Protein AF-A0A3A0D8D3-F1 (afdb_monomer)

Nearest PDB structures (foldseek):
  2wau-assembly2_B  TM=2.407E-01  e=2.787E+00  Plasmodium falciparum 3D7
  7cpc-assembly1_B-5  TM=1.684E-01  e=5.509E+00  Penaeus japonicus
  7cpi-assembly1_B  TM=1.634E-01  e=6.606E+00  Penaeus japonicus

Foldseek 3Di:
DDDDDDPPDPPPPPPPQFAFDLVLLLVLLVVLLVVLCVLLVDPVPNDPVSLLSQLLSLVLNLLSLVSLCPPPDDDQLNVCSQVSLLLSLQLNVCSSPSVSNVVSSQVNCVSSVNDDPDPDDPPDDPDPVSPPRSLCSLDLVCQVSLVVSLVVLVVQLVVLVVDPVRDLVSLSSNLNSLNSQLSSLVSNLVNLVVQDVDPVSSVVSNVVSSVSNNVSSVSNVVSVD

Structure (mmCIF, N/CA/C/O backbone):
data_AF-A0A3A0D8D3-F1
#
_entry.id   AF-A0A3A0D8D3-F1
#
loop_
_atom_site.group_PDB
_atom_site.id
_atom_site.type_symbol
_atom_site.label_atom_id
_atom_site.label_alt_id
_atom_site.label_comp_id
_atom_site.label_asym_id
_atom_site.label_entity_id
_atom_site.label_seq_id
_atom_site.pdbx_PDB_ins_code
_atom_site.Cartn_x
_atom_site.Cartn_y
_atom_site.Cartn_z
_atom_site.occupancy
_atom_site.B_iso_or_equiv
_atom_site.auth_seq_id
_atom_site.auth_comp_id
_atom_site.auth_asym_id
_atom_site.auth_atom_id
_atom_site.p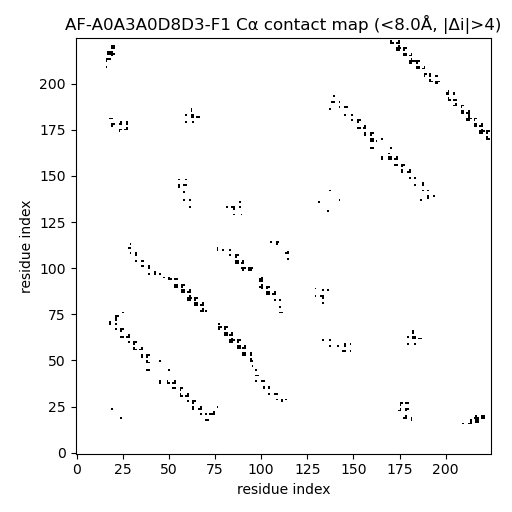dbx_PDB_model_num
ATOM 1 N N . MET A 1 1 ? 21.621 -10.498 -54.606 1.00 42.22 1 MET A N 1
ATOM 2 C CA . MET A 1 1 ? 21.647 -9.728 -53.343 1.00 42.22 1 MET A CA 1
ATOM 3 C C . MET A 1 1 ? 20.321 -9.923 -52.614 1.00 42.22 1 MET A C 1
ATOM 5 O O . MET A 1 1 ? 19.376 -9.191 -52.868 1.00 42.22 1 MET A O 1
ATOM 9 N N . ARG A 1 2 ? 20.211 -10.982 -51.797 1.00 41.59 2 ARG A N 1
ATOM 10 C CA . ARG A 1 2 ? 19.010 -11.296 -51.005 1.00 41.59 2 ARG A CA 1
ATOM 11 C C . ARG A 1 2 ? 19.134 -10.627 -49.638 1.00 41.59 2 ARG A C 1
ATOM 13 O O . ARG A 1 2 ? 20.034 -10.972 -48.881 1.00 41.59 2 ARG A O 1
ATOM 20 N N . ALA A 1 3 ? 18.231 -9.696 -49.352 1.00 49.59 3 ALA A N 1
ATOM 21 C CA . ALA A 1 3 ? 17.986 -9.186 -48.014 1.00 49.59 3 ALA A CA 1
ATOM 22 C C . ALA A 1 3 ? 17.286 -10.279 -47.193 1.00 49.59 3 ALA A C 1
ATOM 24 O O . ALA A 1 3 ? 16.136 -10.624 -47.454 1.00 49.59 3 ALA A O 1
ATOM 25 N N . LEU A 1 4 ? 17.998 -10.854 -46.234 1.00 50.78 4 LEU A N 1
ATOM 26 C CA . LEU A 1 4 ? 17.447 -11.717 -45.197 1.00 50.78 4 LEU A CA 1
ATOM 27 C C . LEU A 1 4 ? 18.355 -11.593 -43.977 1.00 50.78 4 LEU A C 1
ATOM 29 O O . LEU A 1 4 ? 19.566 -11.486 -44.144 1.00 50.78 4 LEU A O 1
ATOM 33 N N . VAL A 1 5 ? 17.754 -11.683 -42.785 1.00 50.22 5 VAL A N 1
ATOM 34 C CA . VAL A 1 5 ? 18.387 -11.555 -41.455 1.00 50.22 5 VAL A CA 1
ATOM 35 C C . VAL A 1 5 ? 18.618 -10.070 -41.106 1.00 50.22 5 VAL A C 1
ATOM 37 O O . VAL A 1 5 ? 19.450 -9.411 -41.702 1.00 50.22 5 VAL A O 1
ATOM 40 N N . VAL A 1 6 ? 17.847 -9.393 -40.247 1.00 46.19 6 VAL A N 1
ATOM 41 C CA . VAL A 1 6 ? 17.485 -9.699 -38.856 1.00 46.19 6 VAL A CA 1
ATOM 42 C C . VAL A 1 6 ? 16.090 -9.111 -38.567 1.00 46.19 6 VAL A C 1
ATOM 44 O O . VAL A 1 6 ? 15.925 -7.904 -38.421 1.00 46.19 6 VAL A O 1
ATOM 47 N N . ARG A 1 7 ? 15.064 -9.961 -38.471 1.00 44.56 7 ARG A N 1
ATOM 48 C CA . ARG A 1 7 ? 13.763 -9.625 -37.852 1.00 44.56 7 ARG A CA 1
ATOM 49 C C . ARG A 1 7 ? 13.424 -10.645 -36.762 1.00 44.56 7 ARG A C 1
ATOM 51 O O . ARG A 1 7 ? 12.275 -11.016 -36.568 1.00 44.56 7 ARG A O 1
ATOM 58 N N . ALA A 1 8 ? 14.459 -11.136 -36.086 1.00 44.59 8 ALA A N 1
ATOM 59 C CA . ALA A 1 8 ? 14.310 -11.958 -34.901 1.00 44.59 8 ALA A CA 1
ATOM 60 C C . ALA A 1 8 ? 14.181 -11.035 -33.679 1.00 44.59 8 ALA A C 1
ATOM 62 O O . ALA A 1 8 ? 15.029 -10.169 -33.469 1.00 44.59 8 ALA A O 1
ATOM 63 N N . SER A 1 9 ? 13.125 -11.265 -32.894 1.00 47.12 9 SER A N 1
ATOM 64 C CA . SER A 1 9 ? 13.030 -10.937 -31.461 1.00 47.12 9 SER A CA 1
ATOM 65 C C . SER A 1 9 ? 12.378 -9.624 -31.009 1.00 47.12 9 SER A C 1
ATOM 67 O O . SER A 1 9 ? 12.508 -9.290 -29.839 1.00 47.12 9 SER A O 1
ATOM 69 N N . ASN A 1 10 ? 11.574 -8.937 -31.831 1.00 44.00 10 ASN A N 1
ATOM 70 C CA . ASN A 1 10 ? 10.634 -7.928 -31.285 1.00 44.00 10 ASN A CA 1
ATOM 71 C C . ASN A 1 10 ? 9.345 -8.554 -30.701 1.00 44.00 10 ASN A C 1
ATOM 73 O O . ASN A 1 10 ? 8.457 -7.843 -30.245 1.00 44.00 10 ASN A O 1
ATOM 77 N N . ASP A 1 11 ? 9.278 -9.890 -30.718 1.00 40.47 11 ASP A N 1
ATOM 78 C CA . ASP A 1 11 ? 8.187 -10.746 -30.236 1.00 40.47 11 ASP A CA 1
ATOM 79 C C . ASP A 1 11 ? 8.559 -11.472 -28.926 1.00 40.47 11 ASP A C 1
ATOM 81 O O . ASP A 1 11 ? 7.975 -12.495 -28.553 1.00 40.47 11 ASP A O 1
ATOM 85 N N . GLN A 1 12 ? 9.540 -10.942 -28.180 1.00 43.78 12 GLN A N 1
ATOM 86 C CA . GLN A 1 12 ? 9.528 -11.122 -26.731 1.00 43.78 12 GLN A CA 1
ATOM 87 C C . GLN A 1 12 ? 8.268 -10.419 -26.244 1.00 43.78 12 GLN A C 1
ATOM 89 O O . GLN A 1 12 ? 8.267 -9.213 -26.002 1.00 43.78 12 GLN A O 1
ATOM 94 N N . ARG A 1 13 ? 7.178 -11.199 -26.205 1.00 42.72 13 ARG A N 1
ATOM 95 C CA . ARG A 1 13 ? 5.939 -10.961 -25.467 1.00 42.72 13 ARG A CA 1
ATOM 96 C C . ARG A 1 13 ? 6.247 -9.952 -24.380 1.00 42.72 13 ARG A C 1
ATOM 98 O O . ARG A 1 13 ? 7.142 -10.218 -23.577 1.00 42.72 13 ARG A O 1
ATOM 105 N N . ARG A 1 14 ? 5.548 -8.815 -24.371 1.00 46.84 14 ARG A N 1
ATOM 106 C CA . ARG A 1 14 ? 5.442 -7.999 -23.162 1.00 46.84 14 ARG A CA 1
ATOM 107 C C . ARG A 1 14 ? 5.025 -8.984 -22.076 1.00 46.84 14 ARG A C 1
ATOM 109 O O . ARG A 1 14 ? 3.864 -9.371 -22.047 1.00 46.84 14 ARG A O 1
ATOM 116 N N . GLN A 1 15 ? 5.987 -9.527 -21.332 1.00 51.56 15 GLN A N 1
ATOM 117 C CA . GLN A 1 15 ? 5.702 -10.439 -20.246 1.00 51.56 15 GLN A CA 1
ATOM 118 C C . GLN A 1 15 ? 4.928 -9.553 -19.298 1.00 51.56 15 GLN A C 1
ATOM 120 O O . GLN A 1 15 ? 5.472 -8.572 -18.788 1.00 51.56 15 GLN A O 1
ATOM 125 N N . GLU A 1 16 ? 3.622 -9.789 -19.229 1.00 70.56 16 GLU A N 1
ATOM 126 C CA . GLU A 1 16 ? 2.773 -9.095 -18.287 1.00 70.56 16 GLU A CA 1
ATOM 127 C C . GLU A 1 16 ? 3.432 -9.295 -16.932 1.00 70.56 16 GLU A C 1
ATOM 129 O O . GLU A 1 16 ? 3.732 -10.427 -16.544 1.00 70.56 16 GLU A O 1
ATOM 134 N N . THR A 1 17 ? 3.783 -8.185 -16.280 1.00 81.19 17 THR A N 1
ATOM 135 C CA . THR A 1 17 ? 4.374 -8.246 -14.952 1.00 81.19 17 THR A CA 1
ATOM 136 C C . THR A 1 17 ? 3.430 -9.087 -14.097 1.00 81.19 17 THR A C 1
ATOM 138 O O . THR A 1 17 ? 2.244 -8.741 -14.039 1.00 81.19 17 THR A O 1
ATOM 141 N N . PRO A 1 18 ? 3.907 -10.180 -13.476 1.00 93.44 18 PRO A N 1
ATOM 142 C CA . PRO A 1 18 ? 3.060 -11.000 -12.628 1.00 93.44 18 PRO A CA 1
ATOM 143 C C . PRO A 1 18 ? 2.385 -10.101 -11.593 1.00 93.44 18 PRO A C 1
ATOM 145 O O . PRO A 1 18 ? 2.995 -9.160 -11.078 1.00 93.44 18 PRO A O 1
ATOM 148 N N . GLN A 1 19 ? 1.108 -10.354 -11.329 1.00 95.25 19 GLN A N 1
ATOM 149 C CA . GLN A 1 19 ? 0.373 -9.655 -10.284 1.00 95.25 19 GLN A CA 1
ATOM 150 C C . GLN A 1 19 ? 0.411 -10.507 -9.010 1.00 95.25 19 GLN A C 1
ATOM 152 O O . GLN A 1 19 ? 0.343 -11.734 -9.110 1.00 95.25 19 GLN A O 1
ATOM 157 N N . PRO A 1 20 ? 0.561 -9.894 -7.822 1.00 96.88 20 PRO A N 1
ATOM 158 C CA . PRO A 1 20 ? 0.423 -10.629 -6.568 1.00 96.88 20 PRO A CA 1
ATOM 159 C C . PRO A 1 20 ? -0.997 -11.200 -6.442 1.00 96.88 20 PRO A C 1
ATOM 161 O O . PRO A 1 20 ? -1.915 -10.732 -7.103 1.00 96.88 20 PRO A O 1
ATOM 164 N N . ASN A 1 21 ? -1.205 -12.177 -5.568 1.00 97.62 21 ASN A N 1
ATOM 165 C CA . ASN A 1 21 ? -2.530 -12.677 -5.233 1.00 97.62 21 ASN A CA 1
ATOM 166 C C . ASN A 1 21 ? -3.432 -11.520 -4.749 1.00 97.62 21 ASN A C 1
ATOM 168 O O . ASN A 1 21 ? -3.059 -10.737 -3.869 1.00 97.62 21 ASN A O 1
ATOM 172 N N . VAL A 1 22 ? -4.628 -11.412 -5.338 1.00 97.69 22 VAL A N 1
ATOM 173 C CA . VAL A 1 22 ? -5.586 -10.333 -5.054 1.00 97.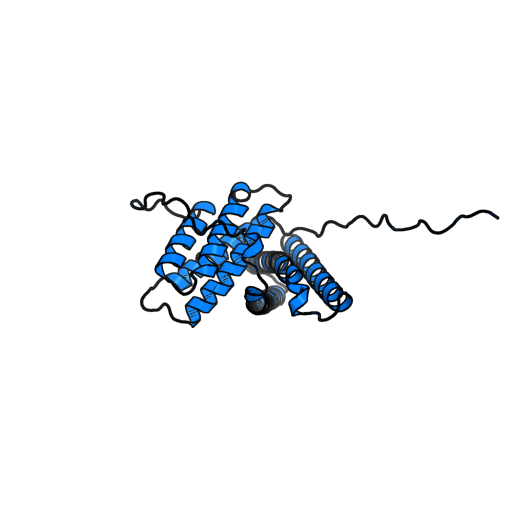69 22 VAL A CA 1
ATOM 174 C C . VAL A 1 22 ? -6.033 -10.323 -3.591 1.00 97.69 22 VAL A C 1
ATOM 176 O O . VAL A 1 22 ? -6.229 -9.245 -3.025 1.00 97.69 22 VAL A O 1
ATOM 179 N N . ASP A 1 23 ? -6.121 -11.492 -2.955 1.00 97.75 23 ASP A N 1
ATOM 180 C CA . ASP A 1 23 ? -6.520 -11.609 -1.554 1.00 97.75 23 ASP A CA 1
ATOM 181 C C . ASP A 1 23 ? -5.478 -10.975 -0.629 1.00 97.75 23 ASP A C 1
ATOM 183 O O . ASP A 1 23 ? -5.841 -10.308 0.340 1.00 97.75 23 ASP A O 1
ATOM 187 N N . ASP A 1 24 ? -4.185 -11.072 -0.960 1.00 98.25 24 ASP A N 1
ATOM 188 C CA . ASP A 1 24 ? -3.135 -10.394 -0.196 1.00 98.25 24 ASP A CA 1
ATOM 189 C C . ASP A 1 24 ? -3.169 -8.883 -0.393 1.00 98.25 24 ASP A C 1
ATOM 191 O O . ASP A 1 24 ? -2.932 -8.136 0.556 1.00 98.25 24 ASP A O 1
ATOM 195 N N . VAL A 1 25 ? -3.481 -8.410 -1.605 1.00 98.19 25 VAL A N 1
ATOM 196 C CA . VAL A 1 25 ? -3.655 -6.971 -1.866 1.00 98.19 25 VAL A CA 1
ATOM 197 C C . VAL A 1 25 ? -4.775 -6.419 -0.983 1.00 98.19 25 VAL A C 1
ATOM 199 O O . VAL A 1 25 ? -4.600 -5.392 -0.324 1.00 98.19 25 VAL A O 1
ATOM 202 N N . VAL A 1 26 ? -5.905 -7.124 -0.916 1.00 97.94 26 VAL A N 1
ATOM 203 C CA . VAL A 1 26 ? -7.051 -6.742 -0.082 1.00 97.94 26 VAL A CA 1
ATOM 204 C C . VAL A 1 26 ? -6.717 -6.864 1.402 1.00 97.94 26 VAL A C 1
ATOM 206 O O . VAL A 1 26 ? -7.013 -5.948 2.167 1.00 97.94 26 VAL A O 1
ATOM 209 N N . ALA A 1 27 ? -6.050 -7.938 1.824 1.00 97.62 27 ALA A N 1
ATOM 210 C CA . ALA A 1 27 ? -5.607 -8.100 3.204 1.00 97.62 27 ALA A CA 1
ATOM 211 C C . ALA A 1 27 ? -4.660 -6.968 3.633 1.00 97.62 27 ALA A C 1
ATOM 213 O O . ALA A 1 27 ? -4.754 -6.478 4.758 1.00 97.62 27 ALA A O 1
ATOM 214 N N . GLN A 1 28 ? -3.784 -6.499 2.740 1.00 98.25 28 GLN A N 1
ATOM 215 C CA . GLN A 1 28 ? -2.935 -5.343 3.016 1.00 98.25 28 GLN A CA 1
ATOM 216 C C . GLN A 1 28 ? -3.717 -4.028 3.057 1.00 98.25 28 GLN A C 1
ATOM 218 O O . GLN A 1 28 ? -3.420 -3.197 3.913 1.00 98.25 28 GLN A O 1
ATOM 223 N N . LEU A 1 29 ? -4.732 -3.835 2.206 1.00 98.25 29 LEU A N 1
ATOM 224 C CA . LEU A 1 29 ? -5.627 -2.675 2.317 1.00 98.25 29 LEU A CA 1
ATOM 225 C C . LEU A 1 29 ? -6.275 -2.611 3.705 1.00 98.25 29 LEU A C 1
ATOM 227 O O . LEU A 1 29 ? -6.221 -1.562 4.346 1.00 98.25 29 LEU A O 1
ATOM 231 N N . ARG A 1 30 ? -6.799 -3.741 4.199 1.00 98.00 30 ARG A N 1
ATOM 232 C CA . ARG A 1 30 ? -7.353 -3.851 5.559 1.00 98.00 30 ARG A CA 1
ATOM 233 C C . ARG A 1 30 ? -6.308 -3.561 6.630 1.00 98.00 30 ARG A C 1
ATOM 235 O O . ARG A 1 30 ? -6.519 -2.712 7.487 1.00 98.00 30 ARG A O 1
ATOM 242 N N . PHE A 1 31 ? -5.140 -4.195 6.526 1.00 97.19 31 PHE A N 1
ATOM 243 C CA . PHE A 1 31 ? -4.036 -4.002 7.465 1.00 97.19 31 PHE A CA 1
ATOM 244 C C . PHE A 1 31 ? -3.623 -2.528 7.602 1.00 97.19 31 PHE A C 1
ATOM 246 O O . PHE A 1 31 ? -3.392 -2.053 8.714 1.00 97.19 31 PHE A O 1
ATOM 253 N N . TYR A 1 32 ? -3.522 -1.785 6.496 1.00 97.88 32 TYR A N 1
ATOM 254 C CA . TYR A 1 32 ? -3.181 -0.363 6.557 1.00 97.88 32 TYR A CA 1
ATOM 255 C C . TYR A 1 32 ? -4.355 0.514 7.011 1.00 97.88 32 TYR A C 1
ATOM 257 O O . TYR A 1 32 ? -4.109 1.488 7.718 1.00 97.88 32 TYR A O 1
ATOM 265 N N . ALA A 1 33 ? -5.606 0.159 6.698 1.00 97.75 33 ALA A N 1
ATOM 266 C CA . ALA A 1 33 ? -6.784 0.840 7.245 1.00 97.75 33 ALA A CA 1
ATOM 267 C C . ALA A 1 33 ? -6.878 0.701 8.778 1.00 97.75 33 ALA A C 1
ATOM 269 O O . ALA A 1 33 ? -7.179 1.673 9.471 1.00 97.75 33 ALA A O 1
ATOM 270 N N . ASP A 1 34 ? -6.540 -0.467 9.327 1.00 97.38 34 ASP A N 1
ATOM 271 C CA . ASP A 1 34 ? -6.479 -0.675 10.779 1.00 97.38 34 ASP A CA 1
ATOM 272 C C . ASP A 1 34 ? -5.317 0.091 11.425 1.00 97.38 34 ASP A C 1
ATOM 274 O O . ASP A 1 34 ? -5.468 0.693 12.485 1.00 97.38 34 ASP A O 1
ATOM 278 N N . ARG A 1 35 ? -4.159 0.169 10.761 1.00 97.19 35 ARG A N 1
ATOM 279 C CA . ARG A 1 35 ? -3.045 1.005 11.240 1.00 97.19 35 ARG A CA 1
ATOM 280 C C . ARG A 1 35 ? -3.349 2.502 11.226 1.00 97.19 35 ARG A C 1
ATOM 282 O O . ARG A 1 35 ? -2.811 3.245 12.058 1.00 97.19 35 ARG A O 1
ATOM 289 N N . LEU A 1 36 ? -4.162 2.951 10.272 1.00 97.62 36 LEU A N 1
ATOM 290 C CA . LEU A 1 36 ? -4.686 4.311 10.256 1.00 97.62 36 LEU A CA 1
ATOM 291 C C . LEU A 1 36 ? -5.576 4.537 11.483 1.00 97.62 36 LEU A C 1
ATOM 293 O O . LEU A 1 36 ? -5.341 5.508 12.198 1.00 97.62 36 LEU A O 1
ATOM 297 N N . ASP A 1 37 ? -6.487 3.611 11.802 1.00 96.31 37 ASP A N 1
ATOM 298 C CA . ASP A 1 37 ? -7.306 3.676 13.023 1.00 96.31 37 ASP A CA 1
ATOM 299 C C . ASP A 1 37 ? -6.443 3.741 14.289 1.00 96.31 37 ASP A C 1
ATOM 301 O O . ASP A 1 37 ? -6.657 4.616 15.124 1.00 96.31 37 ASP A O 1
ATOM 305 N N . ASP A 1 38 ? -5.415 2.897 14.414 1.00 96.44 38 ASP A N 1
ATOM 306 C CA . ASP A 1 38 ? -4.493 2.932 15.559 1.00 96.44 38 ASP A CA 1
ATOM 307 C C . ASP A 1 38 ? -3.822 4.307 15.723 1.00 96.44 38 ASP A C 1
ATOM 309 O O . ASP A 1 38 ? -3.622 4.811 16.834 1.00 96.44 38 ASP A O 1
ATOM 313 N N . SER A 1 39 ? -3.465 4.934 14.601 1.00 97.19 39 SER A N 1
ATOM 314 C CA . SER A 1 39 ? -2.820 6.250 14.578 1.00 97.19 39 SER A CA 1
ATOM 315 C C . SER A 1 39 ? -3.815 7.383 14.853 1.00 97.19 39 SER A C 1
ATOM 317 O O . SER A 1 39 ? -3.442 8.409 15.420 1.00 97.19 39 SER A O 1
ATOM 319 N N . LEU A 1 40 ? -5.084 7.178 14.511 1.00 96.25 40 LEU A N 1
ATOM 320 C CA . LEU A 1 40 ? -6.185 8.126 14.668 1.00 96.25 40 LEU A CA 1
ATOM 321 C C . LEU A 1 40 ? -7.032 7.838 15.920 1.00 96.25 40 LEU A C 1
ATOM 323 O O . LEU A 1 40 ? -8.021 8.521 16.164 1.00 96.25 40 LEU A O 1
ATOM 327 N N . ALA A 1 41 ? -6.642 6.881 16.762 1.00 94.75 41 ALA A N 1
ATOM 328 C CA . ALA A 1 41 ? -7.466 6.430 17.884 1.00 94.75 41 ALA A CA 1
ATOM 329 C C . ALA A 1 41 ? -7.745 7.518 18.937 1.00 94.75 41 ALA A C 1
ATOM 331 O O . ALA A 1 41 ? -8.748 7.458 19.645 1.00 94.75 41 ALA A O 1
ATOM 332 N N . LYS A 1 42 ? -6.837 8.491 19.085 1.00 93.50 42 LYS A N 1
ATOM 333 C CA . LYS A 1 42 ? -6.876 9.506 20.146 1.00 93.50 42 LYS A CA 1
ATOM 334 C C . LYS A 1 42 ? -6.465 10.876 19.617 1.00 93.50 42 LYS A C 1
ATOM 336 O O . LYS A 1 42 ? -5.302 11.051 19.249 1.00 93.50 42 LYS A O 1
ATOM 341 N N . ALA A 1 43 ? -7.409 11.819 19.615 1.00 94.19 43 ALA A N 1
ATOM 342 C CA . ALA A 1 43 ? -7.215 13.182 19.118 1.00 94.19 43 ALA A CA 1
ATOM 343 C C . ALA A 1 43 ? -6.195 13.977 19.953 1.00 94.19 43 ALA A C 1
ATOM 345 O O . ALA A 1 43 ? -5.333 14.655 19.406 1.00 94.19 43 ALA A O 1
ATOM 346 N N . ASP A 1 44 ? -6.249 13.836 21.278 1.00 94.31 44 ASP A N 1
ATOM 347 C CA . ASP A 1 44 ? -5.350 14.486 22.242 1.00 94.31 44 ASP A CA 1
ATOM 348 C C . ASP A 1 44 ? -3.890 14.017 22.127 1.00 94.31 44 ASP A C 1
ATOM 350 O O . ASP A 1 44 ? -2.971 14.729 22.519 1.00 94.31 44 ASP A O 1
ATOM 354 N N . ALA A 1 45 ? -3.671 12.834 21.551 1.00 94.56 45 ALA A N 1
ATOM 355 C CA . ALA A 1 45 ? -2.352 12.267 21.303 1.00 94.56 45 ALA A CA 1
ATOM 356 C C . ALA A 1 45 ? -1.959 12.299 19.813 1.00 94.56 45 ALA A C 1
ATOM 358 O O . ALA A 1 45 ? -1.111 11.503 19.406 1.00 94.56 45 ALA A O 1
ATOM 359 N N . TYR A 1 46 ? -2.608 13.117 18.977 1.00 96.94 46 TYR A N 1
ATOM 360 C CA . TYR A 1 46 ? -2.355 13.178 17.533 1.00 96.94 46 TYR A CA 1
ATOM 361 C C . TYR A 1 46 ? -1.226 14.156 17.167 1.00 96.94 46 TYR A C 1
ATOM 363 O O . TYR A 1 46 ? -1.451 15.250 16.654 1.00 96.94 46 TYR A O 1
ATOM 371 N N . ASP A 1 47 ? 0.006 13.745 17.463 1.00 97.06 47 ASP A N 1
ATOM 372 C CA . ASP A 1 47 ? 1.228 14.518 17.221 1.00 97.06 47 ASP A CA 1
ATOM 373 C C . ASP A 1 47 ? 1.803 14.351 15.795 1.00 97.06 47 ASP A C 1
ATOM 375 O O . ASP A 1 47 ? 1.323 13.551 14.987 1.00 97.06 47 ASP A O 1
ATOM 379 N N . GLU A 1 48 ? 2.884 15.078 15.486 1.00 96.19 48 GLU A N 1
ATOM 380 C CA . GLU A 1 48 ? 3.589 15.015 14.192 1.00 96.19 48 GLU A CA 1
ATOM 381 C C . GLU A 1 48 ? 4.061 13.598 13.821 1.00 96.19 48 GLU A C 1
ATOM 383 O O . GLU A 1 48 ? 4.115 13.231 12.642 1.00 96.19 48 GLU A O 1
ATOM 388 N N . SER A 1 49 ? 4.392 12.768 14.816 1.00 95.50 49 SER A N 1
ATOM 389 C CA . SER A 1 49 ? 4.812 11.381 14.595 1.00 95.50 49 SER A CA 1
ATOM 390 C C . SER A 1 49 ? 3.647 10.538 14.077 1.00 95.50 49 SER A C 1
ATOM 392 O O . SER A 1 49 ? 3.814 9.765 13.123 1.00 95.50 49 SER A O 1
ATOM 394 N N . LYS A 1 50 ? 2.449 10.713 14.650 1.00 96.81 50 LYS A N 1
ATOM 395 C CA . LYS A 1 50 ? 1.228 10.064 14.159 1.00 96.81 50 LYS A CA 1
ATOM 396 C C . LYS A 1 50 ? 0.777 10.623 12.819 1.00 96.81 50 LYS A C 1
ATOM 398 O O . LYS A 1 50 ? 0.465 9.824 11.942 1.00 96.81 50 LYS A O 1
ATOM 403 N N . GLN A 1 51 ? 0.844 11.936 12.615 1.00 95.62 51 GLN A N 1
ATOM 404 C CA . GLN A 1 51 ? 0.561 12.570 11.322 1.00 95.62 51 GLN A CA 1
ATOM 405 C C . GLN A 1 51 ? 1.448 11.991 10.212 1.00 95.62 51 GLN A C 1
ATOM 407 O O . GLN A 1 51 ? 0.950 11.527 9.191 1.00 95.62 51 GLN A O 1
ATOM 412 N N . THR A 1 52 ? 2.757 11.884 10.462 1.00 93.75 52 THR A N 1
ATOM 413 C CA . THR A 1 52 ? 3.722 11.270 9.532 1.00 93.75 52 THR A CA 1
ATOM 414 C C . THR A 1 52 ? 3.418 9.789 9.266 1.00 93.75 52 THR A C 1
ATOM 416 O O . THR A 1 52 ? 3.734 9.252 8.201 1.00 93.75 52 THR A O 1
ATOM 419 N N . ARG A 1 53 ? 2.871 9.066 10.251 1.00 94.75 53 ARG A N 1
ATOM 420 C CA . ARG A 1 53 ? 2.462 7.667 10.070 1.00 94.75 53 ARG A CA 1
ATOM 421 C C . ARG A 1 53 ? 1.194 7.569 9.225 1.00 94.75 53 ARG A C 1
ATOM 423 O O . ARG A 1 53 ? 1.173 6.745 8.315 1.00 94.75 53 ARG A O 1
ATOM 430 N N . VAL A 1 54 ? 0.202 8.416 9.493 1.00 96.06 54 VAL A N 1
ATOM 431 C CA . VAL A 1 54 ? -1.036 8.515 8.710 1.00 96.06 54 VAL A CA 1
ATOM 432 C C . VAL A 1 54 ? -0.722 8.847 7.259 1.00 96.06 54 VAL A C 1
ATOM 434 O O . VAL A 1 54 ? -1.203 8.156 6.371 1.00 96.06 54 VAL A O 1
ATOM 437 N N . GLU A 1 55 ? 0.168 9.808 7.017 1.00 93.94 55 GLU A N 1
ATOM 438 C CA . GLU A 1 55 ? 0.646 10.166 5.679 1.00 93.94 55 GLU A CA 1
ATOM 439 C C . GLU A 1 55 ? 1.197 8.934 4.922 1.00 93.94 55 GLU A C 1
ATOM 441 O O . GLU A 1 55 ? 0.762 8.615 3.811 1.00 93.94 55 GLU A O 1
ATOM 446 N N . LYS A 1 56 ? 2.103 8.170 5.556 1.00 93.62 56 LYS A N 1
ATOM 447 C CA . LYS A 1 56 ? 2.732 6.968 4.966 1.00 93.62 56 LYS A CA 1
ATOM 448 C C . LYS A 1 56 ? 1.738 5.855 4.691 1.00 93.62 56 LYS A C 1
ATOM 450 O O . LYS A 1 56 ? 1.779 5.231 3.626 1.00 93.62 56 LYS A O 1
ATOM 455 N N . ASP A 1 57 ? 0.891 5.567 5.670 1.00 96.25 57 ASP A N 1
ATOM 456 C CA . ASP A 1 57 ? -0.058 4.468 5.584 1.00 96.25 57 ASP A CA 1
ATOM 457 C C . ASP A 1 57 ? -1.152 4.810 4.553 1.00 96.25 57 ASP A C 1
ATOM 459 O O . ASP A 1 57 ? -1.449 3.971 3.704 1.00 96.25 57 ASP A O 1
ATOM 463 N N . ALA A 1 58 ? -1.621 6.062 4.485 1.00 95.69 58 ALA A N 1
ATOM 464 C CA . ALA A 1 58 ? -2.560 6.535 3.463 1.00 95.69 58 ALA A CA 1
ATOM 465 C C . ALA A 1 58 ? -1.990 6.446 2.039 1.00 95.69 58 ALA A C 1
ATOM 467 O O . ALA A 1 58 ? -2.642 5.910 1.143 1.00 95.69 58 ALA A O 1
ATOM 468 N N . ALA A 1 59 ? -0.745 6.876 1.812 1.00 93.69 59 ALA A N 1
ATOM 469 C CA . ALA A 1 59 ? -0.110 6.707 0.502 1.00 93.69 59 ALA A CA 1
ATOM 470 C C . ALA A 1 59 ? 0.074 5.229 0.118 1.00 93.69 59 ALA A C 1
ATOM 472 O O . ALA A 1 59 ? -0.029 4.870 -1.057 1.00 93.69 59 ALA A O 1
ATOM 473 N N . THR A 1 60 ? 0.297 4.354 1.104 1.00 96.06 60 THR A N 1
ATOM 474 C CA . THR A 1 60 ? 0.362 2.905 0.871 1.00 96.06 60 THR A CA 1
ATOM 475 C C . THR A 1 60 ? -1.000 2.342 0.467 1.00 96.06 60 THR A C 1
ATOM 477 O O . THR A 1 60 ? -1.076 1.579 -0.496 1.00 96.06 60 THR A O 1
ATOM 480 N N . VAL A 1 61 ? -2.080 2.755 1.143 1.00 96.94 61 VAL A N 1
ATOM 481 C CA . VAL A 1 61 ? -3.457 2.401 0.760 1.00 96.94 61 VAL A CA 1
ATOM 482 C C . VAL A 1 61 ? -3.753 2.875 -0.661 1.00 96.94 61 VAL A C 1
ATOM 484 O O . VAL A 1 61 ? -4.272 2.096 -1.456 1.00 96.94 61 VAL A O 1
ATOM 487 N N . ALA A 1 62 ? -3.379 4.107 -1.022 1.00 94.75 62 ALA A N 1
ATOM 488 C CA . ALA A 1 62 ? -3.581 4.624 -2.374 1.00 94.75 62 ALA A CA 1
ATOM 489 C C . ALA A 1 62 ? -2.866 3.760 -3.431 1.00 94.75 62 ALA A C 1
ATOM 491 O O . ALA A 1 62 ? -3.459 3.427 -4.457 1.00 94.75 62 ALA A O 1
ATOM 492 N N . ALA A 1 63 ? -1.625 3.336 -3.168 1.00 94.56 63 ALA A N 1
ATOM 493 C CA . ALA A 1 63 ? -0.873 2.458 -4.066 1.00 94.56 63 ALA A CA 1
ATOM 494 C C . ALA A 1 63 ? -1.512 1.061 -4.205 1.00 94.56 63 ALA A C 1
ATOM 496 O O . ALA A 1 63 ? -1.638 0.545 -5.318 1.00 94.56 63 ALA A O 1
ATOM 497 N N . LEU A 1 64 ? -1.953 0.461 -3.094 1.00 97.44 64 LEU A N 1
ATOM 498 C CA . LEU A 1 64 ? -2.640 -0.836 -3.082 1.00 97.44 64 LEU A CA 1
ATOM 499 C C . LEU A 1 64 ? -3.995 -0.777 -3.797 1.00 97.44 64 LEU A C 1
ATOM 501 O O . LEU A 1 64 ? -4.313 -1.665 -4.583 1.00 97.44 64 LEU A O 1
ATOM 505 N N . ALA A 1 65 ? -4.775 0.279 -3.570 1.00 96.56 65 ALA A N 1
ATOM 506 C CA . ALA A 1 65 ? -6.068 0.481 -4.214 1.00 96.56 65 ALA A CA 1
ATOM 507 C C . ALA A 1 65 ? -5.905 0.701 -5.725 1.00 96.56 65 ALA A C 1
ATOM 509 O O . ALA A 1 65 ? -6.648 0.126 -6.522 1.00 96.56 65 ALA A O 1
ATOM 510 N N . ALA A 1 66 ? -4.877 1.452 -6.135 1.00 94.19 66 ALA A N 1
ATOM 511 C CA . ALA A 1 66 ? -4.518 1.584 -7.540 1.00 94.19 66 ALA A CA 1
ATOM 512 C C . ALA A 1 66 ? -4.174 0.217 -8.156 1.00 94.19 66 ALA A C 1
ATOM 514 O O . ALA A 1 66 ? -4.697 -0.104 -9.224 1.00 94.19 66 ALA A O 1
ATOM 515 N N . LEU A 1 67 ? -3.363 -0.612 -7.478 1.00 95.25 67 LEU A N 1
ATOM 516 C CA . LEU A 1 67 ? -3.053 -1.975 -7.929 1.00 95.25 67 LEU A CA 1
ATOM 517 C C . LEU A 1 67 ? -4.312 -2.839 -8.048 1.00 95.25 67 LEU A C 1
ATOM 519 O O . LEU A 1 67 ? -4.498 -3.488 -9.074 1.00 95.25 67 LEU A O 1
ATOM 523 N N . LEU A 1 68 ? -5.195 -2.803 -7.049 1.00 96.50 68 LEU A N 1
ATOM 524 C CA . LEU A 1 68 ? -6.454 -3.545 -7.061 1.00 96.50 68 LEU A CA 1
ATOM 525 C C . LEU A 1 68 ? -7.344 -3.140 -8.248 1.00 96.50 68 LEU A C 1
ATOM 527 O O . LEU A 1 68 ? -7.922 -4.004 -8.902 1.00 96.50 68 LEU A O 1
ATOM 531 N N . SER A 1 69 ? -7.417 -1.844 -8.570 1.00 95.19 69 SER A N 1
ATOM 532 C CA . SER A 1 69 ? -8.252 -1.335 -9.671 1.00 95.19 69 SER A CA 1
ATOM 533 C C . SER A 1 69 ? -7.856 -1.877 -11.050 1.00 95.19 69 SER A C 1
ATOM 535 O O . SER A 1 69 ? -8.715 -2.073 -11.906 1.00 95.19 69 SER A O 1
ATOM 537 N N . ARG A 1 70 ? -6.562 -2.161 -11.249 1.00 94.56 70 ARG A N 1
ATOM 538 C CA . ARG A 1 70 ? -5.990 -2.721 -12.487 1.00 94.56 70 ARG A CA 1
ATOM 539 C C . ARG A 1 70 ? -5.696 -4.219 -12.388 1.00 94.56 70 ARG A C 1
ATOM 541 O O . ARG A 1 70 ? -5.071 -4.792 -13.281 1.00 94.56 70 ARG A O 1
ATOM 548 N N . HIS A 1 71 ? -6.084 -4.843 -11.281 1.00 95.88 71 HIS A N 1
ATOM 549 C CA . HIS A 1 71 ? -5.860 -6.258 -11.061 1.00 95.88 71 HIS A CA 1
ATOM 550 C C . HIS A 1 71 ? -6.704 -7.079 -12.040 1.00 95.88 71 HIS A C 1
ATOM 552 O O . HIS A 1 71 ? -7.853 -6.740 -12.320 1.00 95.88 71 HIS A O 1
ATOM 558 N N . THR A 1 72 ? -6.148 -8.162 -12.569 1.00 96.19 72 THR A N 1
ATOM 559 C CA . THR A 1 72 ? -6.824 -9.020 -13.553 1.00 96.19 72 THR A CA 1
ATOM 560 C C . THR A 1 72 ? -7.818 -9.961 -12.884 1.00 96.19 72 THR A C 1
ATOM 562 O O . THR A 1 72 ? -8.953 -10.049 -13.339 1.00 96.19 72 THR A O 1
ATOM 565 N N . ALA A 1 73 ? -7.446 -10.574 -11.755 1.00 95.44 73 ALA A N 1
ATOM 566 C CA . ALA A 1 73 ? -8.361 -11.391 -10.956 1.00 95.44 73 ALA A CA 1
ATOM 567 C C . ALA A 1 73 ? -9.565 -10.587 -10.428 1.00 95.44 73 ALA A C 1
ATOM 569 O O . ALA A 1 73 ? -9.471 -9.374 -10.194 1.00 95.44 73 ALA A O 1
ATOM 570 N N . ASP A 1 74 ? -10.684 -11.278 -10.231 1.00 93.38 74 ASP A N 1
ATOM 571 C CA . ASP A 1 74 ? -11.894 -10.726 -9.629 1.00 93.38 74 ASP A CA 1
ATOM 572 C C . ASP A 1 74 ? -11.848 -10.817 -8.104 1.00 93.38 74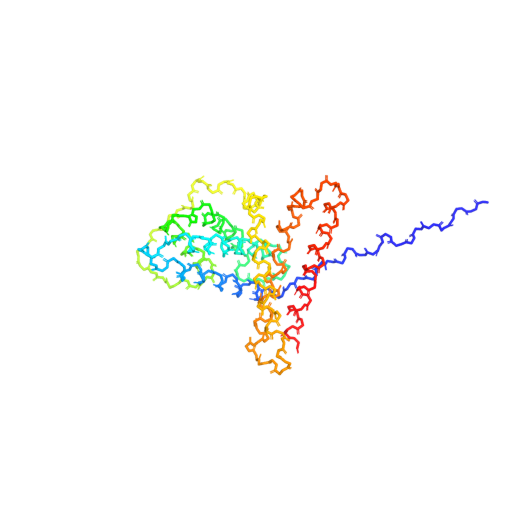 ASP A C 1
ATOM 574 O O . ASP A 1 74 ? -11.298 -11.755 -7.536 1.00 93.38 74 ASP A O 1
ATOM 578 N N . HIS A 1 75 ? -12.430 -9.822 -7.436 1.00 95.94 75 HIS A N 1
ATOM 579 C CA . HIS A 1 75 ? -12.570 -9.786 -5.984 1.00 95.94 75 HIS A CA 1
ATOM 580 C C . HIS A 1 75 ? -13.699 -8.815 -5.601 1.00 95.94 75 HIS A C 1
ATOM 582 O O . HIS A 1 75 ? -13.863 -7.777 -6.243 1.00 95.94 75 HIS A O 1
ATOM 588 N N . ALA A 1 76 ? -14.448 -9.096 -4.528 1.00 94.69 76 ALA A N 1
ATOM 589 C CA . ALA A 1 76 ? -15.606 -8.289 -4.109 1.00 94.69 76 ALA A CA 1
ATOM 590 C C . ALA A 1 76 ? -15.271 -6.806 -3.833 1.00 94.69 76 ALA A C 1
ATOM 592 O O . ALA A 1 76 ? -16.086 -5.923 -4.066 1.00 94.69 76 ALA A O 1
ATOM 593 N N . ALA A 1 77 ? -14.049 -6.527 -3.377 1.00 93.94 77 ALA A N 1
ATOM 594 C CA . ALA A 1 77 ? -13.545 -5.173 -3.127 1.00 93.94 77 ALA A CA 1
ATOM 595 C C . ALA A 1 77 ? -13.120 -4.405 -4.399 1.00 93.94 77 ALA A C 1
ATOM 597 O O . ALA A 1 77 ? -13.021 -3.179 -4.366 1.00 93.94 77 ALA A O 1
ATOM 598 N N . LYS A 1 78 ? -12.855 -5.089 -5.522 1.00 94.31 78 LYS A N 1
ATOM 599 C CA . LYS A 1 78 ? -12.305 -4.477 -6.748 1.00 94.31 78 LYS A CA 1
ATOM 600 C C . LYS A 1 78 ? -13.192 -3.369 -7.344 1.00 94.31 78 LYS A C 1
ATOM 602 O O . LYS A 1 78 ? -12.634 -2.326 -7.682 1.00 94.31 78 LYS A O 1
ATOM 607 N N . PRO A 1 79 ? -14.537 -3.492 -7.400 1.00 94.38 79 PRO A N 1
ATOM 608 C CA . PRO A 1 79 ? -15.411 -2.403 -7.855 1.00 94.38 79 PRO A CA 1
ATOM 609 C C . PRO A 1 79 ? -15.271 -1.104 -7.047 1.00 94.38 79 PRO A C 1
ATOM 611 O O . PRO A 1 79 ? -15.566 -0.022 -7.550 1.00 94.38 79 PRO A O 1
ATOM 614 N N . HIS A 1 80 ? -14.800 -1.193 -5.802 1.00 95.75 80 HIS A N 1
ATOM 615 C CA . HIS A 1 80 ? -14.616 -0.051 -4.911 1.00 95.75 80 HIS A CA 1
ATOM 616 C C . HIS A 1 80 ? -13.191 0.519 -4.940 1.00 95.75 80 HIS A C 1
ATOM 618 O O . HIS A 1 80 ? -12.948 1.562 -4.3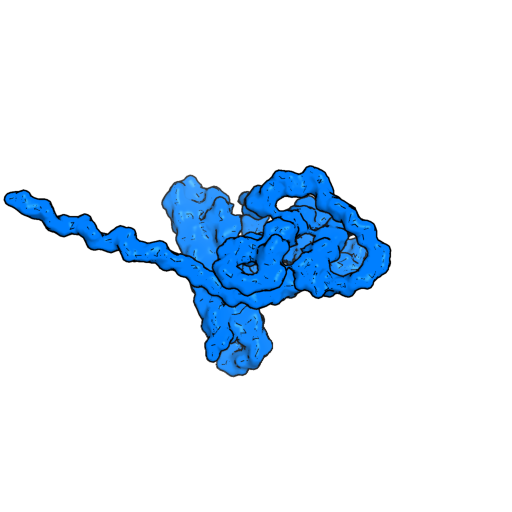35 1.00 95.75 80 HIS A O 1
ATOM 624 N N . ALA A 1 81 ? -12.251 -0.110 -5.651 1.00 93.81 81 ALA A N 1
ATOM 625 C CA . ALA A 1 81 ? -10.831 0.230 -5.600 1.00 93.81 81 ALA A CA 1
ATOM 626 C C . ALA A 1 81 ? -10.541 1.699 -5.961 1.00 93.81 81 ALA A C 1
ATOM 628 O O . ALA A 1 81 ? -9.802 2.380 -5.255 1.00 93.81 81 ALA A O 1
ATOM 629 N N . THR A 1 82 ? -11.182 2.242 -7.000 1.00 93.00 82 THR A N 1
ATOM 630 C CA . THR A 1 82 ? -11.024 3.663 -7.363 1.00 93.00 82 THR A CA 1
ATOM 631 C C . THR A 1 82 ? -11.556 4.603 -6.278 1.00 93.00 82 THR A C 1
ATOM 633 O O . THR A 1 82 ? -10.955 5.644 -6.018 1.00 93.00 82 THR A O 1
ATOM 636 N N . ALA A 1 83 ? -12.660 4.246 -5.613 1.00 93.81 83 ALA A N 1
ATOM 637 C CA . ALA A 1 83 ? -13.192 5.029 -4.499 1.00 93.81 83 ALA A CA 1
ATOM 638 C C . ALA A 1 83 ? -12.260 4.963 -3.276 1.00 93.81 83 ALA A C 1
ATOM 640 O O . ALA A 1 83 ? -11.967 5.997 -2.683 1.00 93.81 83 ALA A O 1
ATOM 641 N N . MET A 1 84 ? -11.711 3.784 -2.962 1.00 95.38 84 MET A N 1
ATOM 642 C CA . MET A 1 84 ? -10.696 3.613 -1.913 1.00 95.38 84 MET A CA 1
ATOM 643 C C . MET A 1 84 ? -9.453 4.465 -2.187 1.00 95.38 84 MET A C 1
ATOM 645 O O . MET A 1 84 ? -8.942 5.112 -1.277 1.00 95.38 84 MET A O 1
ATOM 649 N N . GLN A 1 85 ? -8.997 4.523 -3.442 1.00 93.44 85 GLN A N 1
ATOM 650 C CA . GLN A 1 85 ? -7.857 5.351 -3.838 1.00 93.44 85 GLN A CA 1
ATOM 651 C C . GLN A 1 85 ? -8.128 6.847 -3.604 1.00 93.44 85 GLN A C 1
ATOM 653 O O . GLN A 1 85 ? -7.252 7.549 -3.105 1.00 93.44 85 GLN A O 1
ATOM 658 N N . ARG A 1 86 ? -9.339 7.334 -3.917 1.00 89.94 86 ARG A N 1
ATOM 659 C CA . ARG A 1 86 ? -9.750 8.728 -3.652 1.00 89.94 86 ARG A CA 1
ATOM 660 C C . ARG A 1 86 ? -9.846 9.037 -2.159 1.00 89.94 86 ARG A C 1
ATOM 662 O O . ARG A 1 86 ? -9.416 10.101 -1.735 1.00 89.94 86 ARG A O 1
ATOM 669 N N . ILE A 1 87 ? -10.368 8.112 -1.359 1.00 94.69 87 ILE A N 1
ATOM 670 C CA . ILE A 1 87 ? -10.437 8.283 0.098 1.00 94.69 87 ILE A CA 1
ATOM 671 C C . ILE A 1 87 ? -9.029 8.321 0.699 1.00 94.69 87 ILE A C 1
ATOM 673 O O . ILE A 1 87 ? -8.722 9.201 1.493 1.00 94.69 87 ILE A O 1
ATOM 677 N N . ALA A 1 88 ? -8.140 7.419 0.279 1.00 95.06 88 ALA A N 1
ATOM 678 C CA . ALA A 1 88 ? -6.745 7.428 0.713 1.00 95.06 88 ALA A CA 1
ATOM 679 C C . ALA A 1 88 ? -6.029 8.736 0.336 1.00 95.06 88 ALA A C 1
ATOM 681 O O . ALA A 1 88 ? -5.234 9.260 1.114 1.00 95.06 88 ALA A O 1
ATOM 682 N N . ALA A 1 89 ? -6.351 9.287 -0.835 1.00 91.62 89 ALA A N 1
ATOM 683 C CA . ALA A 1 89 ? -5.879 10.592 -1.269 1.00 91.62 89 ALA A CA 1
ATOM 684 C C . ALA A 1 89 ? -6.386 11.745 -0.385 1.00 91.62 89 ALA A C 1
ATOM 686 O O . ALA A 1 89 ? -5.611 12.639 -0.047 1.00 91.62 89 ALA A O 1
ATOM 687 N N . ASP A 1 90 ? -7.652 11.707 0.033 1.00 92.38 90 ASP A N 1
ATOM 688 C CA . ASP A 1 90 ? -8.220 12.694 0.954 1.00 92.38 90 ASP A CA 1
ATOM 689 C C . ASP A 1 90 ? -7.594 12.603 2.357 1.00 92.38 90 ASP A C 1
ATOM 691 O O . ASP A 1 90 ? -7.228 13.628 2.936 1.00 92.38 90 ASP A O 1
ATOM 695 N N . ILE A 1 91 ? -7.356 11.386 2.867 1.00 94.88 91 ILE A N 1
ATOM 696 C CA . ILE A 1 91 ? -6.607 11.171 4.120 1.00 94.88 91 ILE A CA 1
ATOM 697 C C . ILE A 1 91 ? -5.204 11.769 3.999 1.00 94.88 91 ILE A C 1
ATOM 699 O O . ILE A 1 91 ? -4.756 12.471 4.900 1.00 94.88 91 ILE A O 1
ATOM 703 N N . LEU A 1 92 ? -4.513 11.523 2.884 1.00 92.19 92 LEU A N 1
ATOM 704 C CA . LEU A 1 92 ? -3.171 12.047 2.646 1.00 92.19 92 LEU A CA 1
ATOM 705 C C . LEU A 1 92 ? -3.152 13.585 2.614 1.00 92.19 92 LEU A C 1
ATOM 707 O O . LEU A 1 92 ? -2.285 14.204 3.230 1.00 92.19 92 LEU A O 1
ATOM 711 N N . ALA A 1 93 ? -4.120 14.210 1.942 1.00 91.00 93 ALA A N 1
ATOM 712 C CA . ALA A 1 93 ? -4.234 15.666 1.860 1.00 91.00 93 ALA A CA 1
ATOM 713 C C . ALA A 1 93 ? -4.568 16.321 3.211 1.00 91.00 93 ALA A C 1
ATOM 715 O O . ALA A 1 93 ? -4.164 17.456 3.458 1.00 91.00 93 ALA A O 1
ATOM 716 N N . ASN A 1 94 ? -5.274 15.604 4.087 1.00 93.38 94 ASN A N 1
ATOM 717 C CA . ASN A 1 94 ? -5.714 16.087 5.394 1.00 93.38 94 ASN A CA 1
ATOM 718 C C . ASN A 1 94 ? -5.018 15.359 6.557 1.00 93.38 94 ASN A C 1
ATOM 720 O O . ASN A 1 94 ? -5.556 15.313 7.658 1.00 93.38 94 ASN A O 1
ATOM 724 N N . HIS A 1 95 ? -3.826 14.791 6.350 1.00 94.00 95 HIS A N 1
ATOM 725 C CA . HIS A 1 95 ? -3.167 13.957 7.362 1.00 94.00 95 HIS A CA 1
ATOM 726 C C . HIS A 1 95 ? -2.819 14.721 8.651 1.00 94.00 95 HIS A C 1
ATOM 728 O O . HIS A 1 95 ? -2.612 14.096 9.682 1.00 94.00 95 HIS A O 1
ATOM 734 N N . SER A 1 96 ? -2.755 16.052 8.643 1.00 94.69 96 SER A N 1
ATOM 735 C CA . SER A 1 96 ? -2.573 16.863 9.855 1.00 94.69 96 SER A CA 1
ATOM 736 C C . SER A 1 96 ? -3.882 17.165 10.603 1.00 94.69 96 SER A C 1
ATOM 738 O O . SER A 1 96 ? -3.845 17.571 11.762 1.00 94.69 96 SER A O 1
ATOM 740 N N . ASP A 1 97 ? -5.039 16.923 9.980 1.00 96.25 97 ASP A N 1
ATOM 741 C CA . ASP A 1 97 ? -6.376 17.129 10.541 1.00 96.25 97 ASP A CA 1
ATOM 742 C C . ASP A 1 97 ? -6.954 15.785 11.015 1.00 96.25 97 ASP A C 1
ATOM 744 O O . ASP A 1 97 ? -7.473 14.986 10.230 1.00 96.25 97 ASP A O 1
ATOM 748 N N . HIS A 1 98 ? -6.841 15.530 12.324 1.00 97.06 98 HIS A N 1
ATOM 749 C CA . HIS A 1 98 ? -7.281 14.283 12.963 1.00 97.06 98 HIS A CA 1
ATOM 750 C C . HIS A 1 98 ? -8.723 13.906 12.605 1.00 97.06 98 HIS A C 1
ATOM 752 O O . HIS A 1 98 ? -8.986 12.762 12.230 1.00 97.06 98 HIS A O 1
ATOM 758 N N . ALA A 1 99 ? -9.647 14.865 12.697 1.00 96.62 99 ALA A N 1
ATOM 759 C CA . ALA A 1 99 ? -11.070 14.609 12.528 1.00 96.62 99 ALA A CA 1
ATOM 760 C C . ALA A 1 99 ? -11.394 14.214 11.083 1.00 96.62 99 ALA A C 1
ATOM 762 O O . ALA A 1 99 ? -12.116 13.239 10.857 1.00 96.62 99 ALA A O 1
ATOM 763 N N . LYS A 1 100 ? -10.817 14.920 10.101 1.00 95.00 100 LYS A N 1
ATOM 764 C CA . LYS A 1 100 ? -11.001 14.588 8.681 1.00 95.00 100 LYS A CA 1
ATOM 765 C C . LYS A 1 100 ? -10.376 13.249 8.319 1.00 95.00 100 LYS A C 1
ATOM 767 O O . LYS A 1 100 ? -11.036 12.429 7.685 1.00 95.00 100 LYS A O 1
ATOM 772 N N . ALA A 1 101 ? -9.143 13.000 8.759 1.00 95.81 101 ALA A N 1
ATOM 773 C CA . ALA A 1 101 ? -8.464 11.735 8.499 1.00 95.81 101 ALA A CA 1
ATOM 774 C C . ALA A 1 101 ? -9.233 10.543 9.100 1.00 95.81 101 ALA A C 1
ATOM 776 O O . ALA A 1 101 ? -9.399 9.522 8.432 1.00 95.81 101 ALA A O 1
ATOM 777 N N . ALA A 1 102 ? -9.767 10.681 10.321 1.00 96.94 102 ALA A N 1
ATOM 778 C CA . ALA A 1 102 ? -10.581 9.651 10.969 1.00 96.94 102 ALA A CA 1
ATOM 779 C C . ALA A 1 102 ? -11.908 9.400 10.235 1.00 96.94 102 ALA A C 1
ATOM 781 O O . ALA A 1 102 ? -12.268 8.247 9.989 1.00 96.94 102 ALA A O 1
ATOM 782 N N . ALA A 1 103 ? -12.618 10.461 9.837 1.00 95.75 103 ALA A N 1
ATOM 783 C CA . ALA A 1 103 ? -13.864 10.339 9.083 1.00 95.75 103 ALA A CA 1
ATOM 784 C C . ALA A 1 103 ? -13.646 9.642 7.728 1.00 95.75 103 ALA A C 1
ATOM 786 O O . ALA A 1 103 ? -14.392 8.727 7.369 1.00 95.75 103 ALA A O 1
ATOM 787 N N . ALA A 1 104 ? -12.590 10.016 7.005 1.00 95.62 104 ALA A N 1
ATOM 788 C CA . ALA A 1 104 ? -12.227 9.387 5.742 1.00 95.62 104 ALA A CA 1
ATOM 789 C C . ALA A 1 104 ? -11.787 7.920 5.933 1.00 95.62 104 ALA A C 1
ATOM 791 O O . ALA A 1 104 ? -12.226 7.051 5.177 1.00 95.62 104 ALA A O 1
ATOM 792 N N . ASN A 1 105 ? -11.020 7.588 6.980 1.00 96.75 105 ASN A N 1
ATOM 793 C CA . ASN A 1 105 ? -10.659 6.192 7.260 1.00 96.75 105 ASN A CA 1
ATOM 794 C C . ASN A 1 105 ? -11.886 5.322 7.588 1.00 96.75 105 ASN A C 1
ATOM 796 O O . ASN A 1 105 ? -11.985 4.180 7.136 1.00 96.75 105 ASN A O 1
ATOM 800 N N . ALA A 1 106 ? -12.880 5.873 8.291 1.00 96.19 106 ALA A N 1
ATOM 801 C CA . ALA A 1 106 ? -14.142 5.176 8.524 1.00 96.19 106 ALA A CA 1
ATOM 802 C C . ALA A 1 106 ? -14.883 4.869 7.207 1.00 96.19 106 ALA A C 1
ATOM 804 O O . ALA A 1 106 ? -15.437 3.777 7.050 1.00 96.19 106 ALA A O 1
ATOM 805 N N . GLN A 1 107 ? -14.863 5.786 6.230 1.00 95.69 107 GLN A N 1
ATOM 806 C CA . GLN A 1 107 ? -15.407 5.528 4.891 1.00 95.69 107 GLN A CA 1
ATOM 807 C C . GLN A 1 107 ? -14.620 4.436 4.151 1.00 95.69 107 GLN A C 1
ATOM 809 O O . GLN A 1 107 ? -15.230 3.549 3.552 1.00 95.69 107 GLN A O 1
ATOM 814 N N . LEU A 1 108 ? -13.285 4.448 4.240 1.00 96.12 108 LEU A N 1
ATOM 815 C CA . LEU A 1 108 ? -12.429 3.409 3.659 1.00 96.12 108 LEU A CA 1
ATOM 816 C C . LEU A 1 108 ? -12.792 2.016 4.199 1.00 96.12 108 LEU A C 1
ATOM 818 O O . LEU A 1 108 ? -13.005 1.087 3.420 1.00 96.12 108 LEU A O 1
ATOM 822 N N . LYS A 1 109 ? -12.934 1.877 5.523 1.00 96.00 109 LYS A N 1
ATOM 823 C CA . LYS A 1 109 ? -13.291 0.602 6.168 1.00 96.00 109 LYS A CA 1
ATOM 824 C C . LYS A 1 109 ? -14.692 0.114 5.802 1.00 96.00 109 LYS A C 1
ATOM 826 O O . LYS A 1 109 ? -14.897 -1.092 5.674 1.00 96.00 109 LYS A O 1
ATOM 831 N N . ARG A 1 110 ? -15.650 1.021 5.566 1.00 94.75 110 ARG A N 1
ATOM 832 C CA . ARG A 1 110 ? -16.975 0.656 5.027 1.00 94.75 110 ARG A CA 1
ATOM 833 C C . ARG A 1 110 ? -16.858 0.024 3.639 1.00 94.75 110 ARG A C 1
ATOM 835 O O . ARG A 1 110 ? -17.490 -0.998 3.400 1.00 94.75 110 ARG A O 1
ATOM 842 N N . LEU A 1 111 ? -16.021 0.576 2.755 1.00 93.31 111 LEU A N 1
ATOM 843 C CA . LEU A 1 111 ? -15.790 -0.001 1.422 1.00 93.31 111 LEU A CA 1
ATOM 844 C C . LEU A 1 111 ? -15.060 -1.353 1.466 1.00 93.31 111 LEU A C 1
ATOM 846 O O . LEU A 1 111 ? -15.245 -2.171 0.569 1.00 93.31 111 LEU A O 1
ATOM 850 N N . LEU A 1 112 ? -14.233 -1.592 2.488 1.00 92.12 112 LEU A N 1
ATOM 851 C CA . LEU A 1 112 ? -13.541 -2.872 2.701 1.00 92.12 112 LEU A CA 1
ATOM 852 C C . LEU A 1 112 ? -14.431 -3.952 3.349 1.00 92.12 112 LEU A C 1
ATOM 854 O O . LEU A 1 112 ? -14.039 -5.123 3.398 1.00 92.12 112 LEU A O 1
ATOM 858 N N . GLY A 1 113 ? -15.634 -3.572 3.800 1.00 86.94 113 GLY A N 1
ATOM 859 C CA . GLY A 1 113 ? -16.577 -4.450 4.496 1.00 86.94 113 GLY A CA 1
ATOM 860 C C . GLY A 1 113 ? -16.258 -4.671 5.979 1.00 86.94 113 GLY A C 1
ATOM 861 O O . GLY A 1 113 ? -16.842 -5.562 6.589 1.00 86.94 113 GLY A O 1
ATOM 862 N N . ASP A 1 114 ? -15.360 -3.873 6.567 1.00 71.81 114 ASP A N 1
ATOM 863 C CA . ASP A 1 114 ? -14.849 -4.072 7.934 1.00 71.81 114 ASP A CA 1
ATOM 864 C C . ASP A 1 114 ? -15.567 -3.202 8.984 1.00 71.81 114 ASP A C 1
ATOM 866 O O . ASP A 1 114 ? -15.362 -3.353 10.191 1.00 71.81 114 ASP A O 1
ATOM 870 N N . ALA A 1 115 ? -16.415 -2.265 8.552 1.00 59.91 115 ALA A N 1
ATOM 871 C CA . ALA A 1 115 ? -17.194 -1.434 9.462 1.00 59.91 115 ALA A CA 1
ATOM 872 C C . ALA A 1 115 ? -18.412 -2.201 10.010 1.00 59.91 115 ALA A C 1
ATOM 874 O O . ALA A 1 115 ? -19.270 -2.648 9.248 1.00 59.91 115 ALA A O 1
ATOM 875 N N . LYS A 1 116 ? -18.546 -2.276 11.342 1.00 48.94 116 LYS A N 1
ATOM 876 C CA . LYS A 1 116 ? -19.850 -2.558 11.966 1.00 48.94 116 LYS A CA 1
ATOM 877 C C . LYS A 1 116 ? -20.800 -1.394 11.641 1.00 48.94 116 LYS A C 1
ATOM 879 O O . LYS A 1 116 ? -20.337 -0.253 11.626 1.00 48.94 116 LYS A O 1
ATOM 884 N N . PRO A 1 117 ? -22.097 -1.636 11.384 1.00 40.81 117 PRO A N 1
ATOM 885 C CA . PRO A 1 117 ? -23.054 -0.555 11.201 1.00 40.81 117 PRO A CA 1
ATOM 886 C C . PRO A 1 117 ? -23.155 0.227 12.513 1.00 40.81 117 PRO A C 1
ATOM 888 O O . PRO A 1 117 ? -23.785 -0.217 13.468 1.00 40.81 117 PRO A O 1
ATOM 891 N N . THR A 1 118 ? -22.478 1.368 12.589 1.00 44.28 118 THR A N 1
ATOM 892 C CA . THR A 1 118 ? -22.660 2.303 13.694 1.00 44.28 118 THR A CA 1
ATOM 893 C C . THR A 1 118 ? -23.881 3.146 13.361 1.00 44.28 118 THR A C 1
ATOM 895 O O . THR A 1 118 ? -23.863 3.932 12.412 1.00 44.28 118 THR A O 1
ATOM 898 N N . GLU A 1 119 ? -24.961 2.944 14.115 1.00 42.06 119 GLU A N 1
ATOM 899 C CA . GLU A 1 119 ? -26.102 3.854 14.144 1.00 42.06 119 GLU A CA 1
ATOM 900 C C . GLU A 1 119 ? -25.571 5.273 14.390 1.00 42.06 119 GLU A C 1
ATOM 902 O O . GLU A 1 119 ? -24.770 5.490 15.298 1.00 42.06 119 GLU A O 1
ATOM 907 N N . THR A 1 120 ? -26.016 6.247 13.596 1.00 44.03 120 THR A N 1
ATOM 908 C CA . THR A 1 120 ? -25.569 7.656 13.606 1.00 44.03 120 THR A CA 1
ATOM 909 C C . THR A 1 120 ? -24.308 7.946 12.786 1.00 44.03 120 THR A C 1
ATOM 911 O O . THR A 1 120 ? -23.254 8.269 13.321 1.00 44.03 120 THR A O 1
ATOM 914 N N . GLN A 1 121 ? -24.428 7.915 11.460 1.00 45.03 121 GLN A N 1
ATOM 915 C CA . GLN A 1 121 ? -23.686 8.822 10.577 1.00 45.03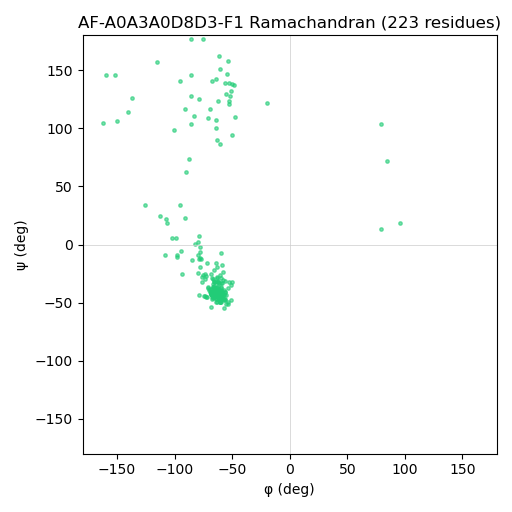 121 GLN A CA 1
ATOM 916 C C . GLN A 1 121 ? -24.370 8.822 9.208 1.00 45.03 121 GLN A C 1
ATOM 918 O O . GLN A 1 121 ? -24.277 7.851 8.456 1.00 45.03 121 GLN A O 1
ATOM 923 N N . SER A 1 122 ? -25.108 9.898 8.919 1.00 39.56 122 SER A N 1
ATOM 924 C CA . SER A 1 122 ? -25.652 10.166 7.588 1.00 39.56 122 SER A CA 1
ATOM 925 C C . SER A 1 122 ? -24.547 10.032 6.549 1.00 39.56 122 SER A C 1
ATOM 927 O O . SER A 1 122 ? -23.419 10.468 6.776 1.00 39.56 122 SER A O 1
ATOM 929 N N . ALA A 1 123 ? -24.884 9.412 5.421 1.00 39.44 123 ALA A N 1
ATOM 930 C CA . ALA A 1 123 ? -24.032 9.314 4.250 1.00 39.44 123 ALA A CA 1
ATOM 931 C C . ALA A 1 123 ? -23.719 10.724 3.729 1.00 39.44 123 ALA A C 1
ATOM 933 O O . ALA A 1 123 ? -24.434 11.267 2.891 1.00 39.44 123 ALA A O 1
ATOM 934 N N . GLU A 1 124 ? -22.676 11.343 4.269 1.00 40.50 124 GLU A N 1
ATOM 935 C CA . GLU A 1 124 ? -22.118 12.556 3.702 1.00 40.50 124 GLU A CA 1
ATOM 936 C C . GLU A 1 124 ? -21.450 12.162 2.386 1.00 40.50 124 GLU A C 1
ATOM 938 O O . GLU A 1 124 ? -20.548 11.319 2.344 1.00 40.50 124 GLU A O 1
ATOM 943 N N . ALA A 1 125 ? -21.984 12.707 1.294 1.00 43.28 125 ALA A N 1
ATOM 944 C CA . ALA A 1 125 ? -21.412 12.555 -0.030 1.00 43.28 125 ALA A CA 1
ATOM 945 C C . ALA A 1 125 ? -19.940 13.007 -0.009 1.00 43.28 125 ALA A C 1
ATOM 947 O O . ALA A 1 125 ? -19.601 13.932 0.736 1.00 43.28 125 ALA A O 1
ATOM 948 N N . PRO A 1 126 ? -19.060 12.382 -0.812 1.00 45.69 126 PRO A N 1
ATOM 949 C CA . PRO A 1 126 ? -17.659 12.776 -0.877 1.00 45.69 126 PRO A CA 1
ATOM 950 C C . PRO A 1 126 ? -17.547 14.283 -1.142 1.00 45.69 126 PRO A C 1
ATOM 952 O O . PRO A 1 126 ? -18.177 14.809 -2.060 1.00 45.69 126 PRO A O 1
ATOM 955 N N . SER A 1 127 ? -16.770 14.965 -0.298 1.00 44.31 127 SER A N 1
ATOM 956 C CA . SER A 1 127 ? -16.500 16.403 -0.375 1.00 44.31 127 SER A CA 1
ATOM 957 C C . SER A 1 127 ? -16.113 16.823 -1.797 1.00 44.31 127 SER A C 1
ATOM 959 O O . SER A 1 127 ? -15.299 16.166 -2.448 1.00 44.31 127 SER A O 1
ATOM 961 N N . ALA A 1 128 ? -16.654 17.953 -2.262 1.00 39.22 128 ALA A N 1
ATOM 962 C CA . ALA A 1 128 ? -16.419 18.527 -3.592 1.00 39.22 128 ALA A CA 1
ATOM 963 C C . ALA A 1 128 ? -14.938 18.864 -3.896 1.00 39.22 128 ALA A C 1
ATOM 965 O O . ALA A 1 128 ? -14.599 19.154 -5.037 1.00 39.22 128 ALA A O 1
ATOM 966 N N . ASN A 1 129 ? -14.031 18.765 -2.915 1.00 44.50 129 ASN A N 1
ATOM 967 C CA . ASN A 1 129 ? -12.579 18.832 -3.138 1.00 44.50 129 ASN A CA 1
ATOM 968 C C . ASN A 1 129 ? -11.965 17.528 -3.701 1.00 44.50 129 ASN A C 1
ATOM 970 O O . ASN A 1 129 ? -10.768 17.494 -3.989 1.00 44.50 129 ASN A O 1
ATOM 974 N N . ALA A 1 130 ? -12.757 16.467 -3.895 1.00 45.47 130 ALA A N 1
ATOM 975 C CA . ALA A 1 130 ? -12.313 15.161 -4.392 1.00 45.47 130 ALA A CA 1
ATOM 976 C C . ALA A 1 130 ? -12.089 15.083 -5.922 1.00 45.47 130 ALA A C 1
ATOM 978 O O . ALA A 1 130 ? -11.858 13.994 -6.451 1.00 45.47 130 ALA A O 1
ATOM 979 N N . GLU A 1 131 ? -12.160 16.206 -6.649 1.00 40.62 131 GLU A N 1
ATOM 980 C CA . GLU A 1 131 ? -11.949 16.246 -8.108 1.00 40.62 131 GLU A CA 1
ATOM 981 C C . GLU A 1 131 ? -10.476 16.194 -8.543 1.00 40.62 131 GLU A C 1
ATOM 983 O O . GLU A 1 131 ? -10.203 16.034 -9.734 1.00 40.62 131 GLU A O 1
ATOM 988 N N . ARG A 1 132 ? -9.502 16.241 -7.619 1.00 47.88 132 ARG A N 1
ATOM 989 C CA . ARG A 1 132 ? -8.144 15.798 -7.977 1.00 47.88 132 ARG A CA 1
ATOM 990 C C . ARG A 1 132 ? -8.215 14.327 -8.341 1.00 47.88 132 ARG A C 1
ATOM 992 O O . ARG A 1 132 ? -8.669 13.505 -7.544 1.00 47.88 132 ARG A O 1
ATOM 999 N N . SER A 1 133 ? -7.771 13.988 -9.550 1.00 47.06 133 SER A N 1
ATOM 1000 C CA . SER A 1 133 ? -7.736 12.592 -9.950 1.00 47.06 133 SER A CA 1
ATOM 1001 C C . SER A 1 133 ? -6.898 11.826 -8.924 1.00 47.06 133 SER A C 1
ATOM 1003 O O . SER A 1 133 ? -5.862 12.297 -8.452 1.00 47.06 133 SER A O 1
ATOM 1005 N N . ALA A 1 134 ? -7.340 10.630 -8.551 1.00 48.56 134 ALA A N 1
ATOM 1006 C CA . ALA A 1 134 ? -6.594 9.788 -7.623 1.00 48.56 134 ALA A CA 1
ATOM 1007 C C . ALA A 1 134 ? -5.176 9.455 -8.156 1.00 48.56 134 ALA A C 1
ATOM 1009 O O . ALA A 1 134 ? -4.293 9.075 -7.386 1.00 48.56 134 ALA A O 1
ATOM 1010 N N . ALA A 1 135 ? -4.951 9.629 -9.468 1.00 45.34 135 ALA A N 1
ATOM 1011 C CA . ALA A 1 135 ? -3.648 9.549 -10.122 1.00 45.34 135 ALA A CA 1
ATOM 1012 C C . ALA A 1 135 ? -2.755 10.775 -9.837 1.00 45.34 135 ALA A C 1
ATOM 1014 O O . ALA A 1 135 ? -1.542 10.622 -9.735 1.00 45.34 135 ALA A O 1
ATOM 1015 N N . ASP A 1 136 ? -3.337 11.955 -9.607 1.00 52.47 136 ASP A N 1
ATOM 1016 C CA . ASP A 1 136 ? -2.623 13.186 -9.240 1.00 52.47 136 ASP A CA 1
ATOM 1017 C C . ASP A 1 136 ? -2.297 13.273 -7.747 1.00 52.47 136 ASP A C 1
ATOM 1019 O O . ASP A 1 136 ? -1.760 14.280 -7.306 1.00 52.47 136 ASP A O 1
ATOM 1023 N N . THR A 1 137 ? -2.649 12.276 -6.928 1.00 57.62 137 THR A N 1
ATOM 1024 C CA . THR A 1 137 ? -2.396 12.351 -5.476 1.00 57.62 137 THR A CA 1
ATOM 1025 C C . THR A 1 137 ? -1.069 11.708 -5.069 1.00 57.62 137 THR A C 1
ATOM 1027 O O . THR A 1 137 ? -0.451 12.129 -4.096 1.00 57.62 137 THR A O 1
ATOM 1030 N N . LEU A 1 138 ? -0.565 10.748 -5.849 1.00 66.38 138 LEU A N 1
ATOM 1031 C CA . LEU A 1 138 ? 0.784 10.195 -5.683 1.00 66.38 138 LEU A CA 1
ATOM 1032 C C . LEU A 1 138 ? 1.779 11.014 -6.522 1.00 66.38 138 LEU A C 1
ATOM 1034 O O . LEU A 1 138 ? 2.380 10.522 -7.476 1.00 66.38 138 LEU A O 1
ATOM 1038 N N . THR A 1 139 ? 1.902 12.303 -6.194 1.00 64.56 139 THR A N 1
ATOM 1039 C CA . THR A 1 139 ? 2.777 13.255 -6.899 1.00 64.56 139 THR A CA 1
ATOM 1040 C C . THR A 1 139 ? 4.252 13.064 -6.547 1.00 64.56 139 THR A C 1
ATOM 1042 O O . THR A 1 139 ? 4.609 12.301 -5.643 1.00 64.56 139 THR A O 1
ATOM 1045 N N . ALA A 1 140 ? 5.109 13.855 -7.203 1.00 58.56 140 ALA A N 1
ATOM 1046 C CA . ALA A 1 140 ? 6.520 14.010 -6.860 1.00 58.56 140 ALA A CA 1
ATOM 1047 C C . ALA A 1 140 ? 6.755 14.311 -5.367 1.00 58.56 140 ALA A C 1
ATOM 1049 O O . ALA A 1 140 ? 7.744 13.830 -4.810 1.00 58.56 140 ALA A O 1
ATOM 1050 N N . ASP A 1 141 ? 5.835 15.010 -4.701 1.00 66.12 141 ASP A N 1
ATOM 1051 C CA . ASP A 1 141 ? 5.978 15.391 -3.291 1.00 66.12 141 ASP A CA 1
ATOM 1052 C C . ASP A 1 141 ? 5.809 14.191 -2.344 1.00 66.12 141 ASP A C 1
ATOM 1054 O O . ASP A 1 141 ? 6.443 14.129 -1.292 1.00 66.12 141 ASP A O 1
ATOM 1058 N N . THR A 1 142 ? 5.054 13.164 -2.753 1.00 72.31 142 THR A N 1
ATOM 1059 C CA . THR A 1 142 ? 4.873 11.923 -1.971 1.00 72.31 142 THR A CA 1
ATOM 1060 C C . THR A 1 142 ? 6.057 10.955 -2.090 1.00 72.31 142 THR A C 1
ATOM 1062 O O . THR A 1 142 ? 6.202 10.011 -1.309 1.00 72.31 142 THR A O 1
ATOM 1065 N N . THR A 1 143 ? 6.956 11.188 -3.045 1.00 76.12 143 THR A N 1
ATOM 1066 C CA . THR A 1 143 ? 8.028 10.251 -3.408 1.00 76.12 143 THR A CA 1
ATOM 1067 C C . THR A 1 143 ? 9.016 9.941 -2.276 1.00 76.12 143 THR A C 1
ATOM 1069 O O . THR A 1 143 ? 9.289 8.758 -2.036 1.00 76.12 143 THR A O 1
ATOM 1072 N N . PRO A 1 144 ? 9.550 10.931 -1.524 1.00 82.38 144 PRO A N 1
ATOM 1073 C CA . PRO A 1 144 ? 10.467 10.649 -0.417 1.00 82.38 144 PRO A CA 1
ATOM 1074 C C . PRO A 1 144 ? 9.830 9.761 0.655 1.00 82.38 144 PRO A C 1
ATOM 1076 O O . PRO A 1 144 ? 10.503 8.941 1.286 1.00 82.38 144 PRO A O 1
ATOM 1079 N N . MET A 1 145 ? 8.522 9.906 0.854 1.00 84.81 145 MET A N 1
ATOM 1080 C CA . MET A 1 1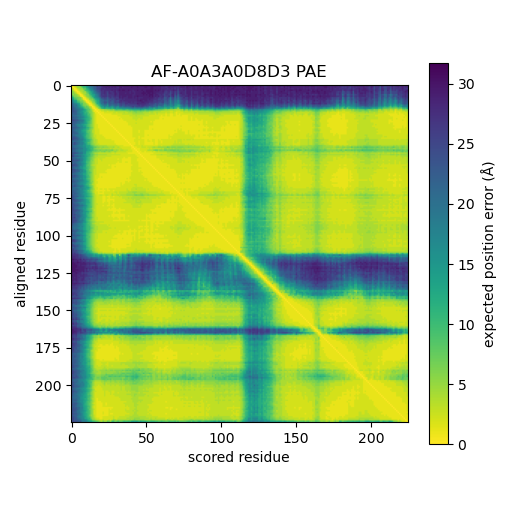45 ? 7.757 9.095 1.783 1.00 84.81 145 MET A CA 1
ATOM 1081 C C . MET A 1 145 ? 7.553 7.668 1.263 1.00 84.81 145 MET A C 1
ATOM 1083 O O . MET A 1 145 ? 7.804 6.724 2.015 1.00 84.81 145 MET A O 1
ATOM 1087 N N . LEU A 1 146 ? 7.193 7.495 -0.013 1.00 86.31 146 LEU A N 1
ATOM 1088 C CA . LEU A 1 146 ? 7.092 6.173 -0.643 1.00 86.31 146 LEU A CA 1
ATOM 1089 C C . LEU A 1 146 ? 8.414 5.401 -0.528 1.00 86.31 146 LEU A C 1
ATOM 1091 O O . LEU A 1 146 ? 8.408 4.228 -0.168 1.00 86.31 146 LEU A O 1
ATOM 1095 N N . MET A 1 147 ? 9.561 6.062 -0.708 1.00 89.62 147 MET A N 1
ATOM 1096 C CA . MET A 1 147 ? 10.870 5.421 -0.519 1.00 89.62 147 MET A CA 1
ATOM 1097 C C . MET A 1 147 ? 11.134 4.990 0.927 1.00 89.62 147 MET A C 1
ATOM 1099 O O . MET A 1 147 ? 11.682 3.909 1.166 1.00 89.62 147 MET A O 1
ATOM 1103 N N . LYS A 1 148 ? 10.731 5.804 1.914 1.00 90.88 148 LYS A N 1
ATOM 1104 C CA . LYS A 1 148 ? 10.794 5.405 3.331 1.00 90.88 148 LYS A CA 1
ATOM 1105 C C . LYS A 1 148 ? 9.912 4.182 3.584 1.00 90.88 148 LYS A C 1
ATOM 1107 O O . LYS A 1 148 ? 10.334 3.280 4.310 1.00 90.88 148 LYS A O 1
ATOM 1112 N N . GLN A 1 149 ? 8.733 4.134 2.966 1.00 92.81 149 GLN A N 1
ATOM 1113 C CA . GLN A 1 149 ? 7.816 3.009 3.088 1.00 92.81 149 GLN A CA 1
ATOM 1114 C C . GLN A 1 149 ? 8.366 1.742 2.429 1.00 92.81 149 GLN A C 1
ATOM 1116 O O . GLN A 1 149 ? 8.367 0.695 3.069 1.00 92.81 149 GLN A O 1
ATOM 1121 N N . ILE A 1 150 ? 8.927 1.833 1.219 1.00 94.31 150 ILE A N 1
ATOM 1122 C CA . ILE A 1 150 ? 9.597 0.712 0.542 1.00 94.31 150 ILE A CA 1
ATOM 1123 C C . ILE A 1 150 ? 10.666 0.110 1.457 1.00 94.31 150 ILE A C 1
ATOM 1125 O O . ILE A 1 150 ? 10.655 -1.093 1.709 1.00 94.31 150 ILE A O 1
ATOM 1129 N N . ARG A 1 151 ? 11.539 0.942 2.045 1.00 93.94 151 ARG A N 1
ATOM 1130 C CA . ARG A 1 151 ? 12.571 0.468 2.984 1.00 93.94 151 ARG A CA 1
ATOM 1131 C C . ARG A 1 151 ? 11.971 -0.184 4.233 1.00 93.94 151 ARG A C 1
ATOM 1133 O O . ARG A 1 151 ? 12.518 -1.161 4.742 1.00 93.94 151 ARG A O 1
ATOM 1140 N N . PHE A 1 152 ? 10.878 0.361 4.765 1.00 93.88 152 PHE A N 1
ATOM 1141 C CA . PHE A 1 152 ? 10.190 -0.219 5.918 1.00 93.88 152 PHE A CA 1
ATOM 1142 C C . PHE A 1 152 ? 9.613 -1.604 5.595 1.00 93.88 152 PHE A C 1
ATOM 1144 O O . PHE A 1 152 ? 9.864 -2.551 6.343 1.00 93.88 152 PHE A O 1
ATOM 1151 N N . VAL A 1 153 ? 8.892 -1.730 4.478 1.00 95.69 153 VAL A N 1
ATOM 1152 C CA . VAL A 1 153 ? 8.267 -2.984 4.040 1.00 95.69 153 VAL A CA 1
ATOM 1153 C C . VAL A 1 153 ? 9.332 -4.027 3.691 1.00 95.69 153 VAL A C 1
ATOM 1155 O O . VAL A 1 153 ? 9.252 -5.144 4.194 1.00 95.69 153 VAL A O 1
ATOM 1158 N N . ASP A 1 154 ? 10.386 -3.657 2.959 1.00 94.81 154 ASP A N 1
ATOM 1159 C CA . ASP A 1 154 ? 11.524 -4.536 2.641 1.00 94.81 154 ASP A CA 1
ATOM 1160 C C . ASP A 1 154 ? 12.205 -5.085 3.908 1.00 94.81 154 ASP A C 1
ATOM 1162 O O . ASP A 1 154 ? 12.468 -6.282 4.026 1.00 94.81 154 ASP A O 1
ATOM 1166 N N . ASN A 1 155 ? 12.413 -4.247 4.928 1.00 94.81 155 ASN A N 1
ATOM 1167 C CA . ASN A 1 155 ? 12.969 -4.703 6.205 1.00 94.81 155 ASN A CA 1
ATOM 1168 C C . ASN A 1 155 ? 12.045 -5.670 6.959 1.00 94.81 155 ASN A C 1
ATOM 1170 O O . ASN A 1 155 ? 12.528 -6.508 7.725 1.00 94.81 155 ASN A O 1
ATOM 1174 N N . ARG A 1 156 ? 10.720 -5.538 6.831 1.00 92.38 156 ARG A N 1
ATOM 1175 C CA . ARG A 1 156 ? 9.777 -6.500 7.424 1.00 92.38 156 ARG A CA 1
ATOM 1176 C C . ARG A 1 156 ? 9.761 -7.802 6.635 1.00 92.38 156 ARG A C 1
ATOM 1178 O O . ARG A 1 156 ? 9.899 -8.855 7.246 1.00 92.38 156 ARG A O 1
ATOM 1185 N N . LEU A 1 157 ? 9.724 -7.715 5.309 1.00 92.88 157 LEU A N 1
ATOM 1186 C CA . LEU A 1 157 ? 9.807 -8.858 4.408 1.00 92.88 157 LEU A CA 1
ATOM 1187 C C . LEU A 1 157 ? 11.066 -9.692 4.670 1.00 92.88 157 LEU A C 1
ATOM 1189 O O . LEU A 1 157 ? 10.974 -10.887 4.930 1.00 92.88 157 LEU A O 1
ATOM 1193 N N . LYS A 1 158 ? 12.243 -9.056 4.707 1.00 92.50 158 LYS A N 1
ATOM 1194 C CA . LYS A 1 158 ? 13.518 -9.727 5.013 1.00 92.50 158 LYS A CA 1
ATOM 1195 C C . LYS A 1 158 ? 13.527 -10.393 6.385 1.00 92.50 158 LYS A C 1
ATOM 1197 O O . LYS A 1 158 ? 14.201 -11.401 6.558 1.00 92.50 158 LYS A O 1
ATOM 1202 N N . ARG A 1 159 ? 12.832 -9.827 7.376 1.00 90.19 159 ARG A N 1
ATOM 1203 C CA . ARG A 1 159 ? 12.710 -10.444 8.705 1.00 90.19 159 ARG A CA 1
ATOM 1204 C C . ARG A 1 159 ? 11.799 -11.667 8.667 1.00 90.19 159 ARG A C 1
ATOM 1206 O O . ARG A 1 159 ? 12.209 -12.697 9.184 1.00 90.19 159 ARG A O 1
ATOM 1213 N N . ALA A 1 160 ? 10.644 -11.572 8.011 1.00 88.50 160 ALA A N 1
ATOM 1214 C CA . ALA A 1 160 ? 9.714 -12.689 7.868 1.00 88.50 160 ALA A CA 1
ATOM 1215 C C . ALA A 1 160 ? 10.317 -13.850 7.051 1.00 88.50 160 ALA A C 1
ATOM 1217 O O . ALA A 1 160 ? 10.172 -15.007 7.428 1.00 88.50 160 ALA A O 1
ATOM 1218 N N . ALA A 1 161 ? 11.074 -13.546 5.991 1.00 86.75 161 ALA A N 1
ATOM 1219 C CA . ALA A 1 161 ? 11.676 -14.539 5.096 1.00 86.75 161 ALA A CA 1
ATOM 1220 C C . ALA A 1 161 ? 12.949 -15.223 5.640 1.00 86.75 161 ALA A C 1
ATOM 1222 O O . ALA A 1 161 ? 13.428 -16.191 5.052 1.00 86.75 161 ALA A O 1
ATOM 1223 N N . ARG A 1 162 ? 13.549 -14.721 6.731 1.00 84.81 162 ARG A N 1
ATOM 1224 C CA . ARG A 1 162 ? 14.772 -15.313 7.315 1.00 84.81 162 ARG A CA 1
ATOM 1225 C C . ARG A 1 162 ? 14.515 -16.623 8.048 1.00 84.81 162 ARG A C 1
ATOM 1227 O O . ARG A 1 162 ? 15.442 -17.419 8.188 1.00 84.81 162 ARG A O 1
ATOM 1234 N N . ASP A 1 163 ? 13.298 -16.831 8.528 1.00 77.88 163 ASP A N 1
ATOM 1235 C CA . ASP A 1 163 ? 12.946 -18.038 9.258 1.00 77.88 163 ASP A CA 1
ATOM 1236 C C . ASP A 1 163 ? 12.533 -19.141 8.273 1.00 77.88 163 ASP A C 1
ATOM 1238 O O . ASP A 1 163 ? 11.456 -19.112 7.679 1.00 77.88 163 ASP A O 1
ATOM 1242 N N . ARG A 1 164 ? 13.439 -20.102 8.051 1.00 55.38 164 ARG A N 1
ATOM 1243 C CA . ARG A 1 164 ? 13.284 -21.172 7.049 1.00 55.38 164 ARG A CA 1
ATOM 1244 C C . ARG A 1 164 ? 12.233 -22.218 7.425 1.00 55.38 164 ARG A C 1
ATOM 1246 O O . ARG A 1 164 ? 11.801 -22.956 6.547 1.00 55.38 164 ARG A O 1
ATOM 1253 N N . ALA A 1 165 ? 11.805 -22.278 8.686 1.00 60.94 165 ALA A N 1
ATOM 1254 C CA . ALA A 1 165 ? 10.718 -23.147 9.141 1.00 60.94 165 ALA A CA 1
ATOM 1255 C C . ALA A 1 165 ? 9.375 -22.394 9.158 1.00 60.94 165 ALA A C 1
ATOM 1257 O O . ALA A 1 165 ? 8.557 -22.603 10.055 1.00 60.94 165 ALA A O 1
ATOM 1258 N N . ALA A 1 166 ? 9.184 -21.472 8.204 1.00 63.00 166 ALA A N 1
ATOM 1259 C CA . ALA A 1 166 ? 8.145 -20.453 8.230 1.00 63.00 166 ALA A CA 1
ATOM 1260 C C . ALA A 1 166 ? 6.773 -21.038 8.588 1.00 63.00 166 ALA A C 1
ATOM 1262 O O . ALA A 1 166 ? 6.145 -21.756 7.806 1.00 63.00 166 ALA A O 1
ATOM 1263 N N . SER A 1 167 ? 6.303 -20.693 9.788 1.00 81.12 167 SER A N 1
ATOM 1264 C CA . SER A 1 167 ? 4.920 -20.922 10.196 1.00 81.12 167 SER A CA 1
ATOM 1265 C C . SER A 1 167 ? 3.957 -20.307 9.172 1.00 81.12 167 SER A C 1
ATOM 1267 O O . SER A 1 167 ? 4.313 -19.371 8.452 1.00 81.12 167 SER A O 1
ATOM 1269 N N . ALA A 1 168 ? 2.709 -20.784 9.133 1.00 85.38 168 ALA A N 1
ATOM 1270 C CA . ALA A 1 168 ? 1.675 -20.216 8.260 1.00 85.38 168 ALA A CA 1
ATOM 1271 C C . ALA A 1 168 ? 1.558 -18.684 8.408 1.00 85.38 168 ALA A C 1
ATOM 1273 O O . ALA A 1 168 ? 1.388 -17.967 7.425 1.00 85.38 168 ALA A O 1
ATOM 1274 N N . LYS A 1 169 ? 1.763 -18.176 9.631 1.00 86.44 169 LYS A N 1
ATOM 1275 C CA . LYS A 1 169 ? 1.825 -16.741 9.916 1.00 86.44 169 LYS A CA 1
ATOM 1276 C C . LYS A 1 169 ? 2.941 -16.041 9.136 1.00 86.44 169 LYS A C 1
ATOM 1278 O O . LYS A 1 169 ? 2.685 -15.032 8.492 1.00 86.44 169 LYS A O 1
ATOM 1283 N N . LEU A 1 170 ? 4.165 -16.563 9.160 1.00 87.88 170 LEU A N 1
ATOM 1284 C CA . LEU A 1 170 ? 5.290 -15.929 8.468 1.00 87.88 170 LEU A CA 1
ATOM 1285 C C . LEU A 1 170 ? 5.119 -15.957 6.948 1.00 87.88 170 LEU A C 1
ATOM 1287 O O . LEU A 1 170 ? 5.434 -14.964 6.298 1.00 87.88 170 LEU A O 1
ATOM 1291 N N . ARG A 1 171 ? 4.546 -17.032 6.388 1.00 90.00 171 ARG A N 1
ATOM 1292 C CA . ARG A 1 171 ? 4.173 -17.062 4.963 1.00 90.00 171 ARG A CA 1
ATOM 1293 C C . ARG A 1 171 ? 3.159 -15.972 4.621 1.00 90.00 171 ARG A C 1
ATOM 1295 O O . ARG A 1 171 ? 3.383 -15.237 3.668 1.00 90.00 171 ARG A O 1
ATOM 1302 N N . SER A 1 172 ? 2.128 -15.780 5.449 1.00 92.25 172 SER A N 1
ATOM 1303 C CA . SER A 1 172 ? 1.161 -14.686 5.253 1.00 92.25 172 SER A CA 1
ATOM 1304 C C . SER A 1 172 ? 1.799 -13.290 5.355 1.00 92.25 172 SER A C 1
ATOM 1306 O O . SER A 1 172 ? 1.448 -12.388 4.596 1.00 92.25 172 SER A O 1
ATOM 1308 N N . GLU A 1 173 ? 2.791 -13.102 6.235 1.00 93.50 173 GLU A N 1
ATOM 1309 C CA . GLU A 1 173 ? 3.540 -11.841 6.333 1.00 93.50 173 GLU A CA 1
ATOM 1310 C C . GLU A 1 173 ? 4.422 -11.604 5.097 1.00 93.50 173 GLU A C 1
ATOM 1312 O O . GLU A 1 173 ? 4.475 -10.482 4.587 1.00 93.50 173 GLU A O 1
ATOM 1317 N N . VAL A 1 174 ? 5.088 -12.648 4.589 1.00 95.00 174 VAL A N 1
ATOM 1318 C CA . VAL A 1 174 ? 5.852 -12.591 3.332 1.00 95.00 174 VAL A CA 1
ATOM 1319 C C . VAL A 1 174 ? 4.927 -12.246 2.170 1.00 95.00 174 VAL A C 1
ATOM 1321 O O . VAL A 1 174 ? 5.233 -11.310 1.429 1.00 95.00 174 VAL A O 1
ATOM 1324 N N . ALA A 1 175 ? 3.793 -12.935 2.042 1.00 96.00 175 ALA A N 1
ATOM 1325 C CA . ALA A 1 175 ? 2.807 -12.698 0.996 1.00 96.00 175 ALA A CA 1
ATOM 1326 C C . ALA A 1 175 ? 2.322 -11.239 1.024 1.00 96.00 175 ALA A C 1
ATOM 1328 O O . ALA A 1 175 ? 2.505 -10.498 0.052 1.00 96.00 175 ALA A O 1
ATOM 1329 N N . GLY A 1 176 ? 1.836 -10.770 2.174 1.00 96.81 176 GLY A N 1
ATOM 1330 C CA . GLY A 1 176 ? 1.335 -9.407 2.334 1.00 96.81 176 GLY A CA 1
ATOM 1331 C C . GLY A 1 176 ? 2.387 -8.318 2.080 1.00 96.81 176 GLY A C 1
ATOM 1332 O O . GLY A 1 176 ? 2.147 -7.359 1.341 1.00 96.81 176 GLY A O 1
ATOM 1333 N N . HIS A 1 177 ? 3.591 -8.446 2.642 1.00 97.38 177 HIS A N 1
ATOM 1334 C CA . HIS A 1 177 ? 4.646 -7.452 2.414 1.00 97.38 177 HIS A CA 1
ATOM 1335 C C . HIS A 1 177 ? 5.137 -7.438 0.965 1.00 97.38 177 HIS A C 1
ATOM 1337 O O . HIS A 1 177 ? 5.431 -6.367 0.430 1.00 97.38 177 HIS A O 1
ATOM 1343 N N . SER A 1 178 ? 5.155 -8.591 0.304 1.00 97.38 178 SER A N 1
ATOM 1344 C CA . SER A 1 178 ? 5.496 -8.688 -1.114 1.00 97.38 178 SER A CA 1
ATOM 1345 C C . SER A 1 178 ? 4.420 -8.042 -2.001 1.00 97.38 178 SER A C 1
ATOM 1347 O O . SER A 1 178 ? 4.754 -7.235 -2.866 1.00 97.38 178 SER A O 1
ATOM 1349 N N . ALA A 1 179 ? 3.128 -8.260 -1.721 1.00 98.00 179 ALA A N 1
ATOM 1350 C CA . ALA A 1 179 ? 2.038 -7.559 -2.412 1.00 98.00 179 ALA A CA 1
ATOM 1351 C C . ALA A 1 179 ? 2.136 -6.030 -2.243 1.00 98.00 179 ALA A C 1
ATOM 1353 O O . ALA A 1 179 ? 1.963 -5.272 -3.200 1.00 98.00 179 ALA A O 1
ATOM 1354 N N . THR A 1 180 ? 2.498 -5.567 -1.042 1.00 98.06 180 THR A N 1
ATOM 1355 C CA . THR A 1 180 ? 2.709 -4.137 -0.769 1.00 98.06 180 THR A CA 1
ATOM 1356 C C . THR A 1 180 ? 3.872 -3.560 -1.579 1.00 98.06 180 THR A C 1
ATOM 1358 O O . THR A 1 180 ? 3.738 -2.481 -2.154 1.00 98.06 180 THR A O 1
ATOM 1361 N N . LEU A 1 181 ? 5.011 -4.258 -1.658 1.00 97.19 181 LEU A N 1
ATOM 1362 C CA . LEU A 1 181 ? 6.150 -3.806 -2.469 1.00 97.19 181 LEU A CA 1
ATOM 1363 C C . LEU A 1 181 ? 5.803 -3.738 -3.957 1.00 97.19 181 LEU A C 1
ATOM 1365 O O . LEU A 1 181 ? 6.178 -2.769 -4.618 1.00 97.19 181 LEU A O 1
ATOM 1369 N N . ALA A 1 182 ? 5.051 -4.718 -4.466 1.00 96.69 182 ALA A N 1
ATOM 1370 C CA . ALA A 1 182 ? 4.567 -4.697 -5.842 1.00 96.69 182 ALA A CA 1
ATOM 1371 C C . ALA A 1 182 ? 3.675 -3.473 -6.114 1.00 96.69 182 ALA A C 1
ATOM 1373 O O . ALA A 1 182 ? 3.838 -2.806 -7.135 1.00 96.69 182 ALA A O 1
ATOM 1374 N N . ALA A 1 183 ? 2.787 -3.123 -5.177 1.00 95.81 183 ALA A N 1
ATOM 1375 C CA . ALA A 1 183 ? 1.916 -1.956 -5.298 1.00 95.81 183 ALA A CA 1
ATOM 1376 C C . ALA A 1 183 ? 2.681 -0.621 -5.274 1.00 95.81 183 ALA A C 1
ATOM 1378 O O . ALA A 1 183 ? 2.377 0.275 -6.063 1.00 95.81 183 ALA A O 1
ATOM 1379 N N . LEU A 1 184 ? 3.686 -0.486 -4.401 1.00 94.94 184 LEU A N 1
ATOM 1380 C CA . LEU A 1 184 ? 4.478 0.744 -4.254 1.00 94.94 184 LEU A CA 1
ATOM 1381 C C . LEU A 1 184 ? 5.365 1.040 -5.474 1.00 94.94 184 LEU A C 1
ATOM 1383 O O . LEU A 1 184 ? 5.680 2.199 -5.731 1.00 94.94 184 LEU A O 1
ATOM 1387 N N . ALA A 1 185 ? 5.749 0.022 -6.243 1.00 92.94 185 ALA A N 1
ATOM 1388 C CA . ALA A 1 185 ? 6.665 0.171 -7.369 1.00 92.94 185 ALA A CA 1
ATOM 1389 C C . ALA A 1 185 ? 6.182 1.148 -8.452 1.00 92.94 185 ALA A C 1
ATOM 1391 O O . ALA A 1 185 ? 6.969 1.934 -8.976 1.00 92.94 185 ALA A O 1
ATOM 1392 N N . GLU A 1 186 ? 4.897 1.117 -8.796 1.00 89.25 186 GLU A N 1
ATOM 1393 C CA . GLU A 1 186 ? 4.342 1.927 -9.884 1.00 89.25 186 GLU A CA 1
ATOM 1394 C C . GLU A 1 186 ? 4.329 3.437 -9.601 1.00 89.25 186 GLU A C 1
ATOM 1396 O O . GLU A 1 186 ? 4.905 4.184 -10.400 1.00 89.25 186 GLU A O 1
ATOM 1401 N N . PRO A 1 187 ? 3.759 3.929 -8.482 1.00 89.31 187 PRO A N 1
ATOM 1402 C CA . PRO A 1 187 ? 3.834 5.355 -8.171 1.00 89.31 187 PRO A CA 1
ATOM 1403 C C . PRO A 1 187 ? 5.281 5.820 -7.957 1.00 89.31 187 PRO A C 1
ATOM 1405 O O . PRO A 1 187 ? 5.629 6.957 -8.271 1.00 89.31 187 PRO A O 1
ATOM 1408 N N . THR A 1 188 ? 6.176 4.940 -7.502 1.00 89.38 188 THR A N 1
ATOM 1409 C CA . THR A 1 188 ? 7.610 5.242 -7.445 1.00 89.38 188 THR A CA 1
ATOM 1410 C C . THR A 1 188 ? 8.236 5.372 -8.842 1.00 89.38 188 THR A C 1
ATOM 1412 O O . THR A 1 188 ? 9.041 6.280 -9.068 1.00 89.38 188 THR A O 1
ATOM 1415 N N . ALA A 1 189 ? 7.836 4.540 -9.809 1.00 89.12 189 ALA A N 1
ATOM 1416 C CA . ALA A 1 189 ? 8.290 4.623 -11.199 1.00 89.12 189 ALA A CA 1
ATOM 1417 C C . ALA A 1 189 ? 7.814 5.908 -11.899 1.00 89.12 189 ALA A C 1
ATOM 1419 O O . ALA A 1 189 ? 8.569 6.503 -12.676 1.00 89.12 189 ALA A O 1
ATOM 1420 N N . ALA A 1 190 ? 6.589 6.360 -11.604 1.00 87.19 190 ALA A N 1
ATOM 1421 C CA . ALA A 1 190 ? 6.020 7.598 -12.144 1.00 87.19 190 ALA A CA 1
ATOM 1422 C C . ALA A 1 190 ? 6.861 8.838 -11.781 1.00 87.19 190 ALA A C 1
ATOM 1424 O O . ALA A 1 190 ? 6.975 9.779 -12.568 1.00 87.19 190 ALA A O 1
ATOM 1425 N N . ASN A 1 191 ? 7.559 8.789 -10.644 1.00 83.69 191 ASN A N 1
ATOM 1426 C CA . ASN A 1 191 ? 8.388 9.874 -10.123 1.00 83.69 191 ASN A CA 1
ATOM 1427 C C . ASN A 1 191 ? 9.857 9.828 -10.581 1.00 83.69 191 ASN A C 1
ATOM 1429 O O . ASN A 1 191 ? 10.736 10.432 -9.965 1.00 83.69 191 ASN A O 1
ATOM 1433 N N . ALA A 1 192 ? 10.149 9.166 -11.705 1.00 85.69 192 ALA A N 1
ATOM 1434 C CA . ALA A 1 192 ? 11.508 9.023 -12.232 1.00 85.69 192 ALA A CA 1
ATOM 1435 C C . ALA A 1 192 ? 12.267 10.350 -12.405 1.00 85.69 192 ALA A C 1
ATOM 1437 O O . ALA A 1 192 ? 13.482 10.385 -12.221 1.00 85.69 192 ALA A O 1
ATOM 1438 N N . ARG A 1 193 ? 11.569 11.454 -12.714 1.00 85.62 193 ARG A N 1
ATOM 1439 C CA . ARG A 1 193 ? 12.174 12.794 -12.850 1.00 85.62 193 ARG A CA 1
ATOM 1440 C C . ARG A 1 193 ? 12.853 13.285 -11.568 1.00 85.62 193 ARG A C 1
ATOM 1442 O O . ARG A 1 193 ? 13.785 14.074 -11.655 1.00 85.62 193 ARG A O 1
ATOM 1449 N N . HIS A 1 194 ? 12.418 12.807 -10.402 1.00 83.19 194 HIS A N 1
ATOM 1450 C CA . HIS A 1 194 ? 13.042 13.127 -9.120 1.00 83.19 194 HIS A CA 1
ATOM 1451 C C . HIS A 1 194 ? 14.373 12.376 -8.914 1.00 83.19 194 HIS A C 1
ATOM 1453 O O . HIS A 1 194 ? 15.261 12.870 -8.226 1.00 83.19 194 HIS A O 1
ATOM 1459 N N . TYR A 1 195 ? 14.541 11.207 -9.547 1.00 81.19 195 TYR A N 1
ATOM 1460 C CA . TYR A 1 195 ? 15.700 10.319 -9.364 1.00 81.19 195 TYR A CA 1
ATOM 1461 C C . TYR A 1 195 ? 16.668 10.275 -10.549 1.00 81.19 195 TYR A C 1
ATOM 1463 O O . TYR A 1 195 ? 17.755 9.711 -10.434 1.00 81.19 195 TYR A O 1
ATOM 1471 N N . GLY A 1 196 ? 16.307 10.876 -11.682 1.00 86.75 196 GLY A N 1
ATOM 1472 C CA . GLY A 1 196 ? 17.141 10.927 -12.876 1.00 86.75 196 GLY A CA 1
ATOM 1473 C C . GLY A 1 196 ? 17.130 12.306 -13.521 1.00 86.75 196 GLY A C 1
ATOM 1474 O O . GLY A 1 196 ? 16.073 12.830 -13.876 1.00 86.75 196 GLY A O 1
ATOM 1475 N N . LYS A 1 197 ? 18.323 12.868 -13.733 1.00 91.75 197 LYS A N 1
ATOM 1476 C CA . LYS A 1 197 ? 18.504 14.152 -14.428 1.00 91.75 197 LYS A CA 1
ATOM 1477 C C . LYS A 1 197 ? 18.429 14.003 -15.947 1.00 91.75 197 LYS A C 1
ATOM 1479 O O . LYS A 1 1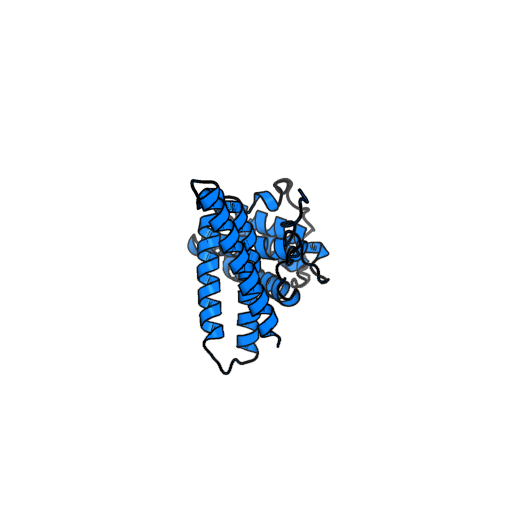97 ? 18.097 14.965 -16.629 1.00 91.75 197 LYS A O 1
ATOM 1484 N N . THR A 1 198 ? 18.720 12.811 -16.470 1.00 95.56 198 THR A N 1
ATOM 1485 C CA . THR A 1 198 ? 18.664 12.508 -17.908 1.00 95.56 198 THR A CA 1
ATOM 1486 C C . THR A 1 198 ? 17.582 11.470 -18.220 1.00 95.56 198 THR A C 1
ATOM 1488 O O . THR A 1 198 ? 17.216 10.687 -17.333 1.00 95.56 198 THR A O 1
ATOM 1491 N N . PRO A 1 199 ? 17.078 11.412 -19.466 1.00 95.94 199 PRO A N 1
ATOM 1492 C CA . PRO A 1 199 ? 16.121 10.388 -19.887 1.00 95.94 199 PRO A CA 1
ATOM 1493 C C . PRO A 1 199 ? 16.593 8.955 -19.607 1.00 95.94 199 PRO A C 1
ATOM 1495 O O . PRO A 1 199 ? 15.799 8.122 -19.174 1.00 95.94 199 PRO A O 1
ATOM 1498 N N . GLU A 1 200 ? 17.887 8.673 -19.769 1.00 96.00 200 GLU A N 1
ATOM 1499 C CA . GLU A 1 200 ? 18.481 7.353 -19.531 1.00 96.00 200 GLU A CA 1
ATOM 1500 C C . GLU A 1 200 ? 18.464 6.993 -18.043 1.00 96.00 200 GLU A C 1
ATOM 1502 O O . GLU A 1 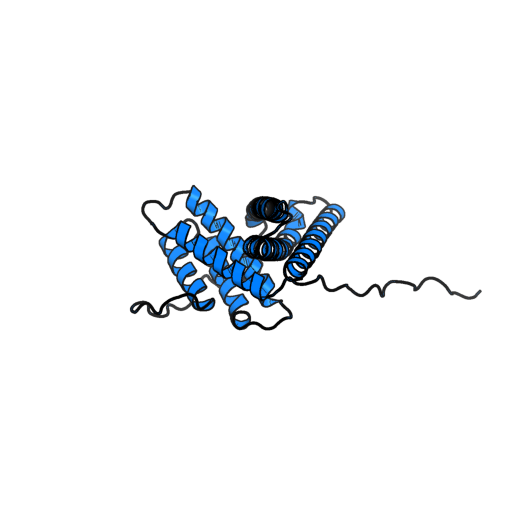200 ? 18.131 5.866 -17.681 1.00 96.00 200 GLU A O 1
ATOM 1507 N N . GLN A 1 201 ? 18.784 7.944 -17.159 1.00 94.50 201 GLN A N 1
ATOM 1508 C CA . GLN A 1 201 ? 18.709 7.732 -15.710 1.00 94.50 201 GLN A CA 1
ATOM 1509 C C . GLN A 1 201 ? 17.264 7.510 -15.252 1.00 94.50 201 GLN A C 1
ATOM 1511 O O . GLN A 1 201 ? 16.998 6.614 -14.453 1.00 94.50 201 GLN A O 1
ATOM 1516 N N . GLN A 1 202 ? 16.323 8.285 -15.797 1.00 93.12 202 GLN A N 1
ATOM 1517 C CA . GLN A 1 202 ? 14.897 8.105 -15.528 1.00 93.12 202 GLN A CA 1
ATOM 1518 C C . GLN A 1 202 ? 14.398 6.744 -16.023 1.00 93.12 202 GLN A C 1
ATOM 1520 O O . GLN A 1 202 ? 13.569 6.118 -15.366 1.00 93.12 202 GLN A O 1
ATOM 1525 N N . GLN A 1 203 ? 14.906 6.268 -17.163 1.00 94.25 203 GLN A N 1
ATOM 1526 C CA . GLN A 1 203 ? 14.563 4.949 -17.676 1.00 94.25 203 GLN A CA 1
ATOM 1527 C C . GLN A 1 203 ? 15.109 3.834 -16.783 1.00 94.25 203 GLN A C 1
ATOM 1529 O O . GLN A 1 203 ? 14.338 2.969 -16.382 1.00 94.25 203 GLN A O 1
ATOM 1534 N N . ARG A 1 204 ? 16.381 3.911 -16.369 1.00 94.81 204 ARG A N 1
ATOM 1535 C CA . ARG A 1 204 ? 16.966 2.957 -15.408 1.00 94.81 204 ARG A CA 1
ATOM 1536 C C . ARG A 1 204 ? 16.178 2.900 -14.102 1.00 94.81 204 ARG A C 1
ATOM 1538 O O . ARG A 1 204 ? 15.950 1.821 -13.573 1.00 94.81 204 ARG A O 1
ATOM 1545 N N . TRP A 1 205 ? 15.721 4.048 -13.600 1.00 93.38 205 TRP A N 1
ATOM 1546 C CA . TRP A 1 205 ? 14.854 4.093 -12.422 1.00 93.38 205 TRP A CA 1
ATOM 1547 C C . TRP A 1 205 ? 13.536 3.342 -12.635 1.00 93.38 205 TRP A C 1
ATOM 1549 O O . TRP A 1 205 ? 13.141 2.528 -11.800 1.00 93.38 205 TRP A O 1
ATOM 1559 N N . ARG A 1 206 ? 12.864 3.589 -13.767 1.00 93.25 206 ARG A N 1
ATOM 1560 C CA . ARG A 1 206 ? 11.632 2.875 -14.130 1.00 93.25 206 ARG A CA 1
ATOM 1561 C C . ARG A 1 206 ? 11.860 1.371 -14.258 1.00 93.25 206 ARG A C 1
ATOM 1563 O O . ARG A 1 206 ? 11.003 0.603 -13.828 1.00 93.25 206 ARG A O 1
ATOM 1570 N N . ASP A 1 207 ? 12.991 0.958 -14.819 1.00 94.38 207 ASP A N 1
ATOM 1571 C CA . ASP A 1 207 ? 13.345 -0.455 -14.951 1.00 94.38 207 ASP A CA 1
ATOM 1572 C C . ASP A 1 207 ? 13.593 -1.090 -13.572 1.00 94.38 207 ASP A C 1
ATOM 1574 O O . ASP A 1 207 ? 12.986 -2.110 -13.270 1.00 94.38 207 ASP A O 1
ATOM 1578 N N . HIS A 1 208 ? 14.318 -0.426 -12.663 1.00 94.50 208 HIS A N 1
ATOM 1579 C CA . HIS A 1 208 ? 14.472 -0.899 -11.279 1.00 94.50 208 HIS A CA 1
ATOM 1580 C C . HIS A 1 208 ? 13.142 -1.036 -10.528 1.00 94.50 208 HIS A C 1
ATOM 1582 O O . HIS A 1 208 ? 12.943 -2.002 -9.791 1.00 94.50 208 HIS A O 1
ATOM 1588 N N . CYS A 1 209 ? 12.214 -0.095 -10.713 1.00 93.50 209 CYS A N 1
ATOM 1589 C CA . CYS A 1 209 ? 10.881 -0.207 -10.122 1.00 93.50 209 CYS A CA 1
ATOM 1590 C C . CYS A 1 209 ? 10.117 -1.407 -10.700 1.00 93.50 209 CYS A C 1
ATOM 1592 O O . CYS A 1 209 ? 9.453 -2.128 -9.959 1.00 93.50 209 CYS A O 1
ATOM 1594 N N . ARG A 1 210 ? 10.237 -1.661 -12.010 1.00 94.56 210 ARG A N 1
ATOM 1595 C CA . ARG A 1 210 ? 9.619 -2.826 -12.661 1.00 94.56 210 ARG A CA 1
ATOM 1596 C C . ARG A 1 210 ? 10.204 -4.141 -12.152 1.00 94.56 210 ARG A C 1
ATOM 1598 O O . ARG A 1 210 ? 9.441 -5.065 -11.876 1.00 94.56 210 ARG A O 1
ATOM 1605 N N . ASP A 1 211 ? 11.520 -4.212 -11.986 1.00 95.50 211 ASP A N 1
ATOM 1606 C CA . ASP A 1 211 ? 12.200 -5.387 -11.438 1.00 95.50 211 ASP A CA 1
ATOM 1607 C C . ASP A 1 211 ? 11.742 -5.657 -10.001 1.00 95.50 211 ASP A C 1
ATOM 1609 O O . ASP A 1 211 ? 11.416 -6.792 -9.657 1.00 95.50 211 ASP A O 1
ATOM 1613 N N . MET A 1 212 ? 11.630 -4.606 -9.178 1.00 95.62 212 MET A N 1
ATOM 1614 C CA . MET A 1 212 ? 11.086 -4.702 -7.822 1.00 95.62 212 MET A CA 1
ATOM 1615 C C . MET A 1 212 ? 9.642 -5.217 -7.828 1.00 95.62 212 MET A C 1
ATOM 1617 O O . MET A 1 212 ? 9.329 -6.129 -7.065 1.00 95.62 212 MET A O 1
ATOM 1621 N N . ALA A 1 213 ? 8.777 -4.674 -8.693 1.00 95.62 213 ALA A N 1
ATOM 1622 C CA . ALA A 1 213 ? 7.388 -5.117 -8.813 1.00 95.62 213 ALA A CA 1
ATOM 1623 C C . ALA A 1 213 ? 7.298 -6.601 -9.186 1.00 95.62 213 ALA A C 1
ATOM 1625 O O . ALA A 1 213 ? 6.581 -7.363 -8.544 1.00 95.62 213 ALA A O 1
ATOM 1626 N N . THR A 1 214 ? 8.080 -7.007 -10.188 1.00 96.19 214 THR A N 1
ATOM 1627 C CA . THR A 1 214 ? 8.136 -8.381 -10.701 1.00 96.19 214 THR A CA 1
ATOM 1628 C C . THR A 1 214 ? 8.630 -9.351 -9.632 1.00 96.19 214 THR A C 1
ATOM 1630 O O . THR A 1 214 ? 8.000 -10.375 -9.378 1.00 96.19 214 THR A O 1
ATOM 1633 N N . ALA A 1 215 ? 9.746 -9.028 -8.972 1.00 96.19 215 ALA A N 1
ATOM 1634 C CA . ALA A 1 215 ? 10.325 -9.869 -7.930 1.00 96.19 215 ALA A CA 1
ATOM 1635 C C . ALA A 1 215 ? 9.384 -10.009 -6.727 1.00 96.19 215 ALA A C 1
ATOM 1637 O O . ALA A 1 215 ? 9.218 -11.109 -6.202 1.00 96.19 215 ALA A O 1
ATOM 1638 N N . ALA A 1 216 ? 8.743 -8.914 -6.314 1.00 97.06 216 ALA A N 1
ATOM 1639 C CA . ALA A 1 216 ? 7.801 -8.926 -5.207 1.00 97.06 216 ALA A CA 1
ATOM 1640 C C . ALA A 1 216 ? 6.517 -9.698 -5.553 1.00 97.06 216 ALA A C 1
ATOM 1642 O O . ALA A 1 216 ? 6.056 -10.492 -4.741 1.00 97.06 216 ALA A O 1
ATOM 1643 N N . ALA A 1 217 ? 5.972 -9.557 -6.762 1.00 96.75 217 ALA A N 1
ATOM 1644 C CA . ALA A 1 217 ? 4.829 -10.362 -7.187 1.00 96.75 217 ALA A CA 1
ATOM 1645 C C . ALA A 1 217 ? 5.163 -11.863 -7.239 1.00 96.75 217 ALA A C 1
ATOM 1647 O O . ALA A 1 217 ? 4.410 -12.672 -6.709 1.00 96.75 217 ALA A O 1
ATOM 1648 N N . ASN A 1 218 ? 6.325 -12.241 -7.778 1.00 96.12 218 ASN A N 1
ATOM 1649 C CA . ASN A 1 218 ? 6.766 -13.640 -7.780 1.00 96.12 218 ASN A CA 1
ATOM 1650 C C . ASN A 1 218 ? 6.947 -14.201 -6.364 1.00 96.12 218 ASN A C 1
ATOM 1652 O O . ASN A 1 218 ? 6.544 -15.329 -6.095 1.00 96.12 218 ASN A O 1
ATOM 1656 N N . LEU A 1 219 ? 7.528 -13.420 -5.448 1.00 95.19 219 LEU A N 1
ATOM 1657 C CA . LEU A 1 219 ? 7.686 -13.834 -4.054 1.00 95.19 219 LEU A CA 1
ATOM 1658 C C . LEU A 1 219 ? 6.340 -13.957 -3.330 1.00 95.19 219 LEU A C 1
ATOM 1660 O O . LEU A 1 219 ? 6.177 -14.844 -2.500 1.00 95.19 219 LEU A O 1
ATOM 1664 N N . ASN A 1 220 ? 5.387 -13.077 -3.643 1.00 96.88 220 ASN A N 1
ATOM 1665 C CA . ASN A 1 220 ? 4.026 -13.178 -3.139 1.00 96.88 220 ASN A CA 1
ATOM 1666 C C . ASN A 1 220 ? 3.369 -14.492 -3.587 1.00 96.88 220 ASN A C 1
ATOM 1668 O O . ASN A 1 220 ? 2.860 -15.216 -2.740 1.00 96.88 220 ASN A O 1
ATOM 1672 N N . LEU A 1 221 ? 3.435 -14.819 -4.881 1.00 95.62 221 LEU A N 1
ATOM 1673 C CA . LEU A 1 221 ? 2.866 -16.057 -5.423 1.00 95.62 221 LEU A CA 1
ATOM 1674 C C . LEU A 1 221 ? 3.517 -17.295 -4.791 1.00 95.62 221 LEU A C 1
ATOM 1676 O O . LEU A 1 221 ? 2.811 -18.163 -4.292 1.00 95.62 221 LEU A O 1
ATOM 1680 N N . ALA A 1 222 ? 4.848 -17.313 -4.692 1.00 93.81 222 ALA A N 1
ATOM 1681 C CA . ALA A 1 222 ? 5.595 -18.411 -4.077 1.00 93.81 222 ALA A CA 1
ATOM 1682 C C . ALA A 1 222 ? 5.322 -18.597 -2.571 1.00 93.81 222 ALA A C 1
ATOM 1684 O O . ALA A 1 222 ? 5.682 -19.624 -2.009 1.00 93.81 222 ALA A O 1
ATOM 1685 N N . ALA A 1 223 ? 4.731 -17.613 -1.883 1.00 92.25 223 ALA A N 1
ATOM 1686 C CA . ALA A 1 223 ? 4.360 -17.750 -0.473 1.00 92.25 223 ALA A CA 1
ATOM 1687 C C . ALA A 1 223 ? 3.079 -18.582 -0.261 1.00 92.25 223 ALA A C 1
ATOM 1689 O O . ALA A 1 223 ? 2.788 -18.953 0.882 1.00 92.25 223 ALA A O 1
ATOM 1690 N N . HIS A 1 224 ? 2.332 -18.852 -1.338 1.00 90.00 224 HIS A N 1
ATOM 1691 C CA . HIS A 1 224 ? 1.131 -19.695 -1.345 1.00 90.00 224 HIS A CA 1
ATOM 1692 C C . HIS A 1 224 ? 1.390 -21.135 -1.798 1.00 90.00 224 HIS A C 1
ATOM 1694 O O . HIS A 1 224 ? 0.500 -21.969 -1.629 1.00 90.00 224 HIS A O 1
ATOM 1700 N N . ASP A 1 225 ? 2.582 -21.412 -2.333 1.00 83.44 225 ASP A N 1
ATOM 1701 C CA . ASP A 1 225 ? 3.055 -22.752 -2.7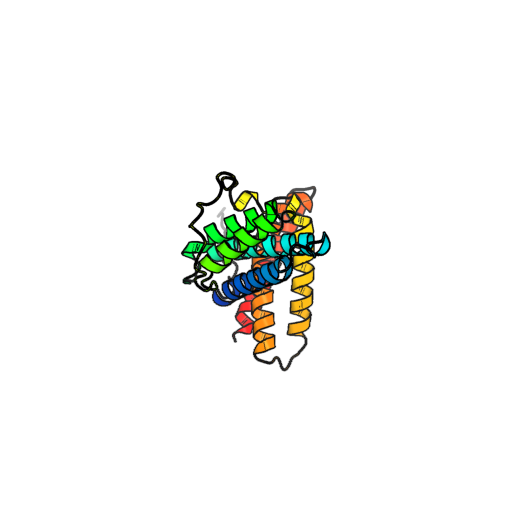07 1.00 83.44 225 ASP A CA 1
ATOM 1702 C C . ASP A 1 225 ? 3.613 -23.518 -1.487 1.00 83.44 225 ASP A C 1
ATOM 1704 O O . ASP A 1 225 ? 3.390 -24.750 -1.407 1.00 83.44 225 ASP A O 1
#

Mean predicted aligned error: 8.08 Å

Solvent-accessible surface area (backbone atoms only — not comparable to full-atom values): 12207 Å² total; per-residue (Å²): 139,82,92,72,88,86,87,81,69,90,73,66,64,81,72,71,70,57,70,38,55,64,67,35,39,50,51,41,43,52,54,36,54,52,51,40,46,67,47,53,70,43,75,96,71,57,44,73,71,34,25,56,46,37,33,49,37,20,52,49,36,24,29,37,20,51,44,45,55,71,44,84,75,88,56,93,51,38,89,42,12,64,59,41,16,40,37,21,39,51,26,39,78,31,29,86,39,59,68,58,25,45,55,35,49,53,53,42,33,48,64,72,70,71,53,75,90,65,87,88,69,80,87,74,72,82,59,88,79,64,76,61,52,58,75,69,58,61,38,71,83,46,42,70,50,52,52,53,47,48,54,53,40,51,57,49,30,58,57,38,65,65,48,85,82,56,48,75,65,33,30,51,48,30,19,29,34,18,25,50,46,28,25,48,20,56,57,54,29,73,37,16,73,83,78,17,95,46,74,67,46,21,47,52,45,33,50,53,24,48,52,46,18,35,53,20,8,51,50,15,49,59,45,77,111

Radius of gyration: 19.51 Å; Cα contacts (8 Å, |Δi|>4): 274; chains: 1; bounding box: 48×42×76 Å

Sequence (225 aa):
MRALVVRASNDQRRQETPQPNVDDVVAQLRFYADRLDDSLAKADAYDESKQTRVEKDAATVAALAALLSRHTADHAAKPHATAMQRIAADILANHSDHAKAAAANAQLKRLLGDAKPTETQSAEAPSANAERSAADTLTADTTPMLMKQIRFVDNRLKRAARDRAASAKLRSEVAGHSATLAALAEPTAANARHYGKTPEQQQRWRDHCRDMATAAANLNLAAHD

Secondary structure (DSSP, 8-state):
--------STTS---PPPPPPHHHHHHHHHHHHHHHHHHHS-GGG--HHHHHHHHHHHHHHHHHHHHHHT-SS--TTGGGHHHHHHHHHHHHHTTT-HHHHHHHHHHHHHHHT-----S----PPPPGGGGS-GGGSS-GGGHHHHHHHHHHHHHHHHHHTT-TT--HHHHHHHHHHHHHHHHHHHHHHHTHHHH-SSHHHHHHHHHHHHHHHHHHHHHHHHT--

pLDDT: mean 84.24, std 18.89, range [39.22, 98.25]